Protein AF-A0A916I7I6-F1 (afdb_monomer)

Mean predicted aligned error: 16.16 Å

Radius of gyration: 22.95 Å; Cα contacts (8 Å, |Δi|>4): 125; chains: 1; bounding box: 64×77×39 Å

Solvent-accessible surface area (backbone atoms only — not comparable to full-atom values): 11201 Å² total; per-residue (Å²): 140,83,83,80,80,80,89,82,74,85,76,80,91,71,87,73,92,86,74,74,82,77,63,60,61,56,57,56,51,53,53,53,50,50,60,52,50,71,63,54,76,67,66,78,66,64,83,70,60,70,77,78,63,85,82,62,88,73,73,80,76,74,74,50,67,67,49,50,48,46,38,66,75,73,41,92,43,68,72,49,47,52,54,52,51,58,32,62,78,40,42,90,51,70,42,37,34,63,59,47,6,66,75,69,74,45,59,45,71,60,29,38,57,44,50,51,56,36,35,74,76,25,47,28,38,79,55,78,89,76,22,31,26,39,43,47,78,44,73,67,58,44,52,51,53,49,54,39,53,54,49,43,72,76,37,51,64,61,53,49,50,50,43,53,51,46,50,48,60,53,53,50,58,55,55,54,63,64,60,73,70,76,86,121

Secondary structure (DSSP, 8-state):
-------------PPPTT--TTSHHHHHHHHHHHHHHHHHSSSSSHHHHTTTTTTS--------HHHHHHHHHH---HHHHHHHHHHHTSTT--EEHHHHHHHHT--HHHHHHHHHHHHHTTSEEE-SSSEEEE--SSHHHHHHHHHHHHHHHH-HHHHHHHHHHHHHHHHHHHHHHHHTTS--

Nearest PDB structures (foldseek):
  4aih-assembly1_B  TM=5.679E-01  e=3.289E-03  Yersinia pseudotuberculosis YPIII
  3eco-assembly1_B  TM=5.896E-01  e=5.858E-03  Staphylococcus aureus subsp. aureus Mu50
  2fxa-assembly3_A  TM=4.695E-01  e=6.574E-03  Bacillus subtilis
  5yhx-assembly1_B  TM=4.400E-01  e=8.774E-03  Lactococcus lactis subsp. lactis Il1403
  7wup-assembly1_B  TM=3.662E-01  e=3.484E-03  Apiospora montagnei NRRL 25634

Sequence (184 aa):
MNLHKCKYLPGSLRRSAGQPVREFEHAVIVCAKHALACRRQNLRKVQFAKIAAVLEPQEDAVIPEDVRRFIFTAVPSMPYLEAMLLFFRAPDVQRSAVEVARSLYLPERRAMELIEQLHEVGIVAREGDARFRYAPRDPSLASAVERLAEVYADDIIGVTHLVHDAMGKSAQRFADAFKLRKDH

pLDDT: mean 71.48, std 24.9, range [30.95, 98.19]

Foldseek 3Di:
DDDDDPPDDDDDPDDDPDDDPPPVVVVVVVVVVVVVVVVPPPPVPPPPPVVPPPPDDPPPPPQDPLLLVCLLPPPQDDLLLVLLVVQLVPQVDKDALVRSCVVSVHDSVVSLVSVVSCVVQQQWDDDPPRIIHGGRPDVVVNVSSVSNNVCCVVCVPVSNVSSVVSNVVVVVVVVVVVVVPPPD

Structure (mmCIF, N/CA/C/O backbone):
data_AF-A0A916I7I6-F1
#
_entry.id   AF-A0A916I7I6-F1
#
loop_
_atom_site.group_PDB
_atom_site.id
_atom_site.type_symbol
_atom_site.label_atom_id
_atom_site.label_alt_id
_atom_site.label_comp_id
_atom_site.label_asym_id
_atom_site.label_entity_id
_atom_site.label_seq_id
_atom_site.pdbx_PDB_ins_code
_atom_site.Cartn_x
_atom_site.Cartn_y
_atom_site.Cartn_z
_atom_site.occupancy
_atom_site.B_iso_or_equiv
_atom_site.auth_seq_id
_atom_site.auth_comp_id
_atom_site.auth_asym_id
_atom_site.auth_atom_id
_atom_site.pdbx_PDB_model_num
ATOM 1 N N . MET A 1 1 ? -5.198 -40.900 -8.993 1.00 32.34 1 MET A N 1
ATOM 2 C CA . MET A 1 1 ? -4.286 -40.678 -7.846 1.00 32.34 1 MET A CA 1
ATOM 3 C C . MET A 1 1 ? -4.732 -39.406 -7.130 1.00 32.34 1 MET A C 1
ATOM 5 O O . MET A 1 1 ? -4.497 -38.321 -7.623 1.00 32.34 1 MET A O 1
ATOM 9 N N . ASN A 1 2 ? -5.731 -39.539 -6.258 1.00 30.95 2 ASN A N 1
ATOM 10 C CA . ASN A 1 2 ? -5.640 -39.518 -4.784 1.00 30.95 2 ASN A CA 1
ATOM 11 C C . ASN A 1 2 ? -5.680 -38.107 -4.170 1.00 30.95 2 ASN A C 1
ATOM 13 O O . ASN A 1 2 ? -4.726 -37.622 -3.574 1.00 30.95 2 ASN A O 1
ATOM 17 N N . LEU A 1 3 ? -6.868 -37.504 -4.273 1.00 35.41 3 LEU A N 1
ATOM 18 C CA . LEU A 1 3 ? -7.354 -36.459 -3.378 1.00 35.41 3 LEU A CA 1
ATOM 19 C C . LEU A 1 3 ? -7.683 -37.100 -2.022 1.00 35.41 3 LEU A C 1
ATOM 21 O O . LEU A 1 3 ? -8.661 -37.841 -1.888 1.00 35.41 3 LEU A O 1
ATOM 25 N N . HIS A 1 4 ? -6.856 -36.836 -1.014 1.00 38.59 4 HIS A N 1
ATOM 26 C CA . HIS A 1 4 ? -7.175 -37.194 0.362 1.00 38.59 4 HIS A CA 1
ATOM 27 C C . HIS A 1 4 ? -8.353 -36.347 0.868 1.00 38.59 4 HIS A C 1
ATOM 29 O O . HIS A 1 4 ? -8.327 -35.120 0.875 1.00 38.59 4 HIS A O 1
ATOM 35 N N . LYS A 1 5 ? -9.392 -37.070 1.290 1.00 38.91 5 LYS A N 1
ATOM 36 C CA . LYS A 1 5 ? -10.637 -36.632 1.930 1.00 38.91 5 LYS A CA 1
ATOM 37 C C . LYS A 1 5 ? -10.418 -35.540 2.990 1.00 38.91 5 LYS A C 1
ATOM 39 O O . LYS A 1 5 ? -9.835 -35.809 4.040 1.00 38.91 5 LYS A O 1
ATOM 44 N N . CYS A 1 6 ? -11.002 -34.361 2.778 1.00 32.31 6 CYS A N 1
ATOM 45 C CA . CYS A 1 6 ? -11.273 -33.407 3.852 1.00 32.31 6 CYS A CA 1
ATOM 46 C C . CYS A 1 6 ? -12.531 -33.879 4.608 1.00 32.31 6 CYS A C 1
ATOM 48 O O . CYS A 1 6 ? -13.621 -33.930 4.045 1.00 32.31 6 CYS A O 1
ATOM 50 N N . LYS A 1 7 ? -12.368 -34.315 5.862 1.00 43.31 7 LYS A N 1
ATOM 51 C CA . LYS A 1 7 ? -13.388 -35.017 6.670 1.00 43.31 7 LYS A CA 1
ATOM 52 C C . LYS A 1 7 ? -14.388 -34.108 7.416 1.00 43.31 7 LYS A C 1
ATOM 54 O O . LYS A 1 7 ? -15.117 -34.616 8.258 1.00 43.31 7 LYS A O 1
ATOM 59 N N . TYR A 1 8 ? -14.455 -32.805 7.140 1.00 39.09 8 TYR A N 1
ATOM 60 C CA . TYR A 1 8 ? -15.314 -31.875 7.891 1.00 39.09 8 TYR A CA 1
ATOM 61 C C . TYR A 1 8 ? -16.200 -31.020 6.981 1.00 39.09 8 TYR A C 1
ATOM 63 O O . TYR A 1 8 ? -16.003 -29.822 6.820 1.00 39.09 8 TYR A O 1
ATOM 71 N N . LEU A 1 9 ? -17.220 -31.655 6.414 1.00 43.84 9 LEU A N 1
ATOM 72 C CA . LEU A 1 9 ? -18.438 -30.983 5.974 1.00 43.84 9 LEU A CA 1
ATOM 73 C C . LEU A 1 9 ? -19.614 -31.790 6.533 1.00 43.84 9 LEU A C 1
ATOM 75 O O . LEU A 1 9 ? -19.929 -32.838 5.968 1.00 43.84 9 LEU A O 1
ATOM 79 N N . PRO A 1 10 ? -20.268 -31.380 7.633 1.00 40.25 10 PRO A N 1
ATOM 80 C CA . PRO A 1 10 ? -21.616 -31.848 7.874 1.00 40.25 10 PRO A CA 1
ATOM 81 C C . PRO A 1 10 ? -22.556 -31.108 6.919 1.00 40.25 10 PRO A C 1
ATOM 83 O O . PRO A 1 10 ? -22.504 -29.887 6.765 1.00 40.25 10 PRO A O 1
ATOM 86 N N . GLY A 1 11 ? -23.367 -31.899 6.224 1.00 42.38 11 GLY A N 1
ATOM 87 C CA . GLY A 1 11 ? -24.307 -31.442 5.219 1.00 42.38 11 GLY A CA 1
ATOM 88 C C . GLY A 1 11 ? -25.402 -30.526 5.765 1.00 42.38 11 GLY A C 1
ATOM 89 O O . GLY A 1 11 ? -25.779 -30.583 6.931 1.00 42.38 11 GLY A O 1
ATOM 90 N N . SER A 1 12 ? -25.910 -29.702 4.847 1.00 44.97 12 SER A N 1
ATOM 91 C CA . SER A 1 12 ? -27.246 -29.094 4.828 1.00 44.97 12 SER A CA 1
ATOM 92 C C . SER A 1 12 ? -27.850 -28.707 6.185 1.00 44.97 12 SER A C 1
ATOM 94 O O . SER A 1 12 ? -28.653 -29.445 6.757 1.00 44.97 12 SER A O 1
ATOM 96 N N . LEU A 1 13 ? -27.586 -27.479 6.633 1.00 42.62 13 LEU A N 1
ATOM 97 C CA . LEU A 1 13 ? -28.415 -26.813 7.639 1.00 42.62 13 LEU A CA 1
ATOM 98 C C . LEU A 1 13 ? -29.766 -26.417 7.011 1.00 42.62 13 LEU A C 1
ATOM 100 O O . LEU A 1 13 ? -29.955 -25.288 6.562 1.00 42.62 13 LEU A O 1
ATOM 104 N N . ARG A 1 14 ? -30.724 -27.353 6.966 1.00 42.53 14 ARG A N 1
ATOM 105 C CA . ARG A 1 14 ? -32.151 -27.000 6.878 1.00 42.53 14 ARG A CA 1
ATOM 106 C C . ARG A 1 14 ? -32.595 -26.519 8.262 1.00 42.53 14 ARG A C 1
ATOM 108 O O . ARG A 1 14 ? -32.426 -27.237 9.241 1.00 42.53 14 ARG A O 1
ATOM 115 N N . ARG A 1 15 ? -33.172 -25.315 8.340 1.00 38.31 15 ARG A N 1
ATOM 116 C CA . ARG A 1 15 ? -33.840 -24.798 9.548 1.00 38.31 15 ARG A CA 1
ATOM 117 C C . ARG A 1 15 ? -34.999 -25.727 9.927 1.00 38.31 15 ARG A C 1
ATOM 119 O O . ARG A 1 15 ? -35.967 -25.807 9.176 1.00 38.31 15 ARG A O 1
ATOM 126 N N . SER A 1 16 ? -34.941 -26.364 11.093 1.00 37.94 16 SER A N 1
ATOM 127 C CA . SER A 1 16 ? -36.145 -26.797 11.803 1.00 37.94 16 SER A CA 1
ATOM 128 C C . SER A 1 16 ? -36.630 -25.642 12.685 1.00 37.94 16 SER A C 1
ATOM 130 O O . SER A 1 16 ? -35.849 -24.967 13.358 1.00 37.94 16 SER A O 1
ATOM 132 N N . ALA A 1 17 ? -37.927 -25.352 12.624 1.00 40.28 17 ALA A N 1
ATOM 133 C CA . ALA A 1 17 ? -38.559 -24.348 13.465 1.00 40.28 17 ALA A CA 1
ATOM 134 C C . ALA A 1 17 ? -38.572 -24.832 14.926 1.00 40.28 17 ALA A C 1
ATOM 136 O O . ALA A 1 17 ? -39.097 -25.908 15.199 1.00 40.28 17 ALA A O 1
ATOM 137 N N . GLY A 1 18 ? -38.007 -24.042 15.848 1.00 49.22 18 GLY A N 1
ATOM 138 C CA . GLY A 1 18 ? -38.218 -24.234 17.290 1.00 49.22 18 GLY A CA 1
ATOM 139 C C . GLY A 1 18 ? -36.999 -24.257 18.222 1.00 49.22 18 GLY A C 1
ATOM 140 O O . GLY A 1 18 ? -37.189 -24.594 19.384 1.00 49.22 18 GLY A O 1
ATOM 141 N N . GLN A 1 19 ? -35.778 -23.904 17.797 1.00 44.53 19 GLN A N 1
ATOM 142 C CA . GLN A 1 19 ? -34.620 -23.847 18.715 1.00 44.53 19 GLN A CA 1
ATOM 143 C C . GLN A 1 19 ? -34.206 -22.412 19.110 1.00 44.53 19 GLN A C 1
ATOM 145 O O . GLN A 1 19 ? -34.331 -21.492 18.296 1.00 44.53 19 GLN A O 1
ATOM 150 N N . PRO A 1 20 ? -33.720 -22.196 20.353 1.00 39.62 20 PRO A N 1
ATOM 151 C CA . PRO A 1 20 ? -33.383 -20.871 20.870 1.00 39.62 20 PRO A CA 1
ATOM 152 C C . PRO A 1 20 ? -32.140 -20.267 20.191 1.00 39.62 20 PRO A C 1
ATOM 154 O O . PRO A 1 20 ? -31.122 -20.920 19.985 1.00 39.62 20 PRO A O 1
ATOM 157 N N . VAL A 1 21 ? -32.216 -18.965 19.903 1.00 47.00 21 VAL A N 1
ATOM 158 C CA . VAL A 1 21 ? -31.268 -18.142 19.116 1.00 47.00 21 VAL A CA 1
ATOM 159 C C . VAL A 1 21 ? -29.795 -18.130 19.568 1.00 47.00 21 VAL A C 1
ATOM 161 O O . VAL A 1 21 ? -28.955 -17.628 18.830 1.00 47.00 21 VAL A O 1
ATOM 164 N N . ARG A 1 22 ? -29.433 -18.701 20.725 1.00 45.62 22 ARG A N 1
ATOM 165 C CA . ARG A 1 22 ? -28.059 -18.625 21.272 1.00 45.62 22 ARG A CA 1
ATOM 166 C C . ARG A 1 22 ? -27.099 -19.708 20.764 1.00 45.62 22 ARG A C 1
ATOM 168 O O . ARG A 1 22 ? -25.900 -19.619 21.008 1.00 45.62 22 ARG A O 1
ATOM 175 N N . GLU A 1 23 ? -27.594 -20.714 20.047 1.00 41.91 23 GLU A N 1
ATOM 176 C CA . GLU A 1 23 ? -26.776 -21.848 19.579 1.00 41.91 23 GLU A CA 1
ATOM 177 C C . GLU A 1 23 ? -26.227 -21.648 18.149 1.00 41.91 23 GLU A C 1
ATOM 179 O O . GLU A 1 23 ? -25.220 -22.247 17.769 1.00 41.91 23 GLU A O 1
ATOM 184 N N . PHE A 1 24 ? -26.809 -20.721 17.377 1.00 40.25 24 PHE A N 1
ATOM 185 C CA . PHE A 1 24 ? -26.365 -20.394 16.014 1.00 40.25 24 PHE A CA 1
ATOM 186 C C . PHE A 1 24 ? -25.147 -19.455 15.963 1.00 40.25 24 PHE A C 1
ATOM 188 O O . PHE A 1 24 ? -24.350 -19.553 15.028 1.00 40.25 24 PHE A O 1
ATOM 195 N N . GLU A 1 25 ? -24.934 -18.596 16.967 1.00 42.75 25 GLU A N 1
ATOM 196 C CA . GLU A 1 25 ? -23.757 -17.710 17.003 1.00 42.75 25 GLU A CA 1
ATOM 197 C C . GLU A 1 25 ? -22.447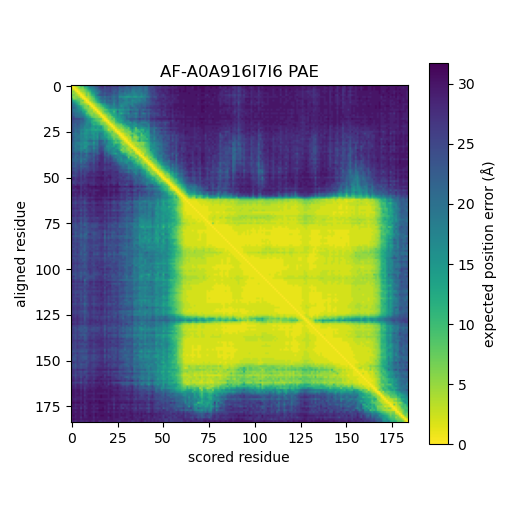 -18.492 17.188 1.00 42.75 25 GLU A C 1
ATOM 199 O O . GLU A 1 25 ? -21.434 -18.166 16.566 1.00 42.75 25 GLU A O 1
ATOM 204 N N . HIS A 1 26 ? -22.459 -19.596 17.944 1.00 37.62 26 HIS A N 1
ATOM 205 C CA . HIS A 1 26 ? -21.264 -20.424 18.125 1.00 37.62 26 HIS A CA 1
ATOM 206 C C . HIS A 1 26 ? -20.831 -21.153 16.842 1.00 37.62 26 HIS A C 1
ATOM 208 O O . HIS A 1 26 ? -19.631 -21.277 16.592 1.00 37.62 26 HIS A O 1
ATOM 214 N N . ALA A 1 27 ? -21.767 -21.579 15.989 1.00 34.56 27 ALA A N 1
ATOM 215 C CA . ALA A 1 27 ? -21.445 -22.296 14.753 1.00 34.56 27 ALA A CA 1
ATOM 216 C C . ALA A 1 27 ? -20.787 -21.390 13.690 1.00 34.56 27 ALA A C 1
ATOM 218 O O . ALA A 1 27 ? -19.827 -21.798 13.031 1.00 34.56 27 ALA A O 1
ATOM 219 N N . VAL A 1 28 ? -21.228 -20.132 13.572 1.00 44.16 28 VAL A N 1
ATOM 220 C CA . VAL A 1 28 ? -20.628 -19.148 12.649 1.00 44.16 28 VAL A CA 1
ATOM 221 C C . VAL A 1 28 ? -19.230 -18.724 13.129 1.00 44.16 28 VAL A C 1
ATOM 223 O O . VAL A 1 28 ? -18.297 -18.617 12.329 1.00 44.16 28 VAL A O 1
ATOM 226 N N . ILE A 1 29 ? -19.037 -18.593 14.447 1.00 43.53 29 ILE A N 1
ATOM 227 C CA . ILE A 1 29 ? -17.737 -18.265 15.055 1.00 43.53 29 ILE A CA 1
ATOM 228 C C . ILE A 1 29 ? -16.718 -19.405 14.877 1.00 43.53 29 ILE A C 1
ATOM 230 O O . ILE A 1 29 ? -15.535 -19.139 14.653 1.00 43.53 29 ILE A O 1
ATOM 234 N N . VAL A 1 30 ? -17.137 -20.673 14.930 1.00 41.97 30 VAL A N 1
ATOM 235 C CA . VAL A 1 30 ? -16.234 -21.826 14.739 1.00 41.97 30 VAL A CA 1
ATOM 236 C C . VAL A 1 30 ? -15.801 -21.978 13.274 1.00 41.97 30 VAL A C 1
ATOM 238 O O . VAL A 1 30 ? -14.643 -22.323 13.020 1.00 41.97 30 VAL A O 1
ATOM 241 N N . CYS A 1 31 ? -16.663 -21.636 12.310 1.00 32.47 31 CYS A N 1
ATOM 242 C CA . CYS A 1 31 ? -16.319 -21.673 10.884 1.00 32.47 31 CYS A CA 1
ATOM 243 C C . CYS A 1 31 ? -15.345 -20.541 10.493 1.00 32.47 31 CYS A C 1
ATOM 245 O O . CYS A 1 31 ? -14.351 -20.784 9.805 1.00 32.47 31 CYS A O 1
ATOM 247 N N . ALA A 1 32 ? -15.550 -19.326 11.020 1.00 39.56 32 ALA A N 1
ATOM 248 C CA . ALA A 1 32 ? -14.632 -18.198 10.826 1.00 39.56 32 ALA A CA 1
ATOM 249 C C . ALA A 1 32 ? -13.269 -18.430 11.506 1.00 39.56 32 ALA A C 1
ATOM 251 O O . ALA A 1 32 ? -12.221 -18.124 10.934 1.00 39.56 32 ALA A O 1
ATOM 252 N N . LYS A 1 33 ? -13.253 -19.049 12.697 1.00 38.94 33 LYS A N 1
ATOM 253 C CA . LYS A 1 33 ? -12.008 -19.431 13.382 1.00 38.94 33 LYS A CA 1
ATOM 254 C C . LYS A 1 33 ? -11.222 -20.506 12.622 1.00 38.94 33 LYS A C 1
ATOM 256 O O . LYS A 1 33 ? -9.998 -20.408 12.589 1.00 38.94 33 LYS A O 1
ATOM 261 N N . HIS A 1 34 ? -11.875 -21.470 11.965 1.00 34.03 34 HIS A N 1
ATOM 262 C CA . HIS A 1 34 ? -11.184 -22.473 11.136 1.00 34.03 34 HIS A CA 1
ATOM 263 C C . HIS A 1 34 ? -10.621 -21.896 9.825 1.00 34.03 34 HIS A C 1
ATOM 265 O O . HIS A 1 34 ? -9.488 -22.220 9.463 1.00 34.03 34 HIS A O 1
ATOM 271 N N . ALA A 1 35 ? -11.337 -20.983 9.157 1.00 38.97 35 ALA A N 1
ATOM 272 C CA . ALA A 1 35 ? -10.824 -20.276 7.976 1.00 38.97 35 ALA A CA 1
ATOM 273 C C . ALA A 1 35 ? -9.615 -19.378 8.316 1.00 38.97 35 ALA A C 1
ATOM 275 O O . ALA A 1 35 ? -8.623 -19.340 7.583 1.00 38.97 35 ALA A O 1
ATOM 276 N N . LEU A 1 36 ? -9.649 -18.723 9.483 1.00 44.19 36 LEU A N 1
ATOM 277 C CA . LEU A 1 36 ? -8.527 -17.942 10.009 1.00 44.19 36 LEU A CA 1
ATOM 278 C C . LEU A 1 36 ? -7.363 -18.828 10.484 1.00 44.19 36 LEU A C 1
ATOM 280 O O . LEU A 1 36 ? -6.210 -18.427 10.343 1.00 44.19 36 LEU A O 1
ATOM 284 N N . ALA A 1 37 ? -7.626 -20.032 11.003 1.00 37.88 37 ALA A N 1
ATOM 285 C CA . ALA A 1 37 ? -6.596 -20.975 11.446 1.00 37.88 37 ALA A CA 1
ATOM 286 C C . ALA A 1 37 ? -5.846 -21.637 10.277 1.00 37.88 37 ALA A C 1
ATOM 288 O O . ALA A 1 37 ? -4.631 -21.814 10.369 1.00 37.88 37 ALA A O 1
ATOM 289 N N . CYS A 1 38 ? -6.522 -21.920 9.158 1.00 34.00 38 CYS A N 1
ATOM 290 C CA . CYS A 1 38 ? -5.876 -22.458 7.956 1.00 34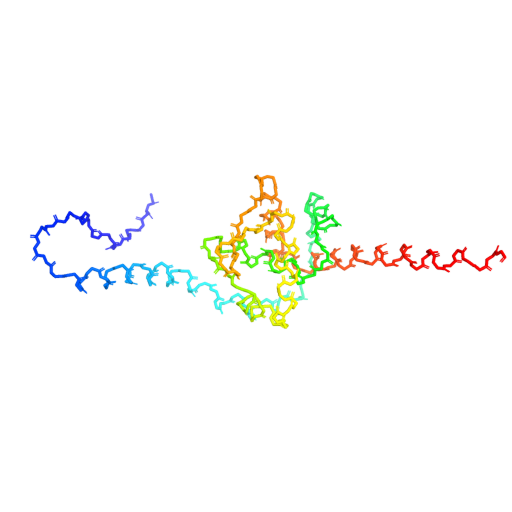.00 38 CYS A CA 1
ATOM 291 C C . CYS A 1 38 ? -4.958 -21.414 7.278 1.00 34.00 38 CYS A C 1
ATOM 293 O O . CYS A 1 38 ? -3.895 -21.763 6.773 1.00 34.00 38 CYS A O 1
ATOM 295 N N . ARG A 1 39 ? -5.282 -20.112 7.379 1.00 42.91 39 ARG A N 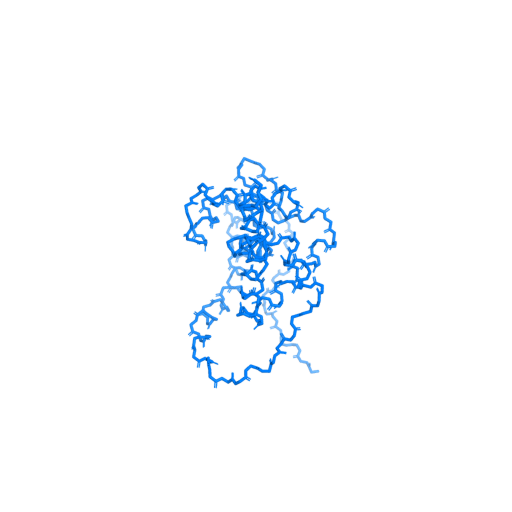1
ATOM 296 C CA . ARG A 1 39 ? -4.429 -19.007 6.889 1.00 42.91 39 ARG A CA 1
ATOM 297 C C . ARG A 1 39 ? -3.332 -18.570 7.885 1.00 42.91 39 ARG A C 1
ATOM 299 O O . ARG A 1 39 ? -2.366 -17.925 7.487 1.00 42.91 39 ARG A O 1
ATOM 306 N N . ARG A 1 40 ? -3.430 -18.929 9.176 1.00 42.94 40 ARG A N 1
ATOM 307 C CA . ARG A 1 40 ? -2.467 -18.532 10.234 1.00 42.94 40 ARG A CA 1
ATOM 308 C C . ARG A 1 40 ? -1.232 -19.423 10.370 1.00 42.94 40 ARG A C 1
ATOM 310 O O . ARG A 1 40 ? -0.252 -18.970 10.958 1.00 42.94 40 ARG A O 1
ATOM 317 N N . GLN A 1 41 ? -1.246 -20.658 9.867 1.00 45.75 41 GLN A N 1
ATOM 318 C CA . GLN A 1 41 ? -0.118 -21.581 10.072 1.00 45.75 41 GLN A CA 1
ATOM 319 C C . GLN A 1 41 ? 1.063 -21.369 9.109 1.00 45.75 41 GLN A C 1
ATOM 321 O O . GLN A 1 41 ? 2.135 -21.908 9.369 1.00 45.75 41 GLN A O 1
ATOM 326 N N . ASN A 1 42 ? 0.929 -20.525 8.075 1.00 37.69 42 ASN A N 1
ATOM 327 C CA . ASN A 1 42 ? 2.005 -20.285 7.100 1.00 37.69 42 ASN A CA 1
ATOM 328 C C . ASN A 1 42 ? 2.705 -18.914 7.215 1.00 37.69 42 ASN A C 1
ATOM 330 O O . ASN A 1 42 ? 3.686 -18.670 6.528 1.00 37.69 42 ASN A O 1
ATOM 334 N N . LEU A 1 43 ? 2.264 -18.023 8.115 1.00 45.09 43 LEU A N 1
ATOM 335 C CA . LEU A 1 43 ? 2.822 -16.662 8.235 1.00 45.09 43 LEU A CA 1
ATOM 336 C C . LEU A 1 43 ? 3.959 -16.521 9.263 1.00 45.09 43 LEU A C 1
ATOM 338 O O . LEU A 1 43 ? 4.622 -15.492 9.301 1.00 45.09 43 LEU A O 1
ATOM 342 N N . ARG A 1 44 ? 4.225 -17.534 10.100 1.00 41.56 44 ARG A N 1
ATOM 343 C CA . ARG A 1 44 ? 5.262 -17.450 11.153 1.00 41.56 44 ARG A CA 1
ATOM 344 C C . ARG A 1 44 ? 6.639 -17.999 10.765 1.00 41.56 44 ARG A C 1
ATOM 346 O O . ARG A 1 44 ? 7.580 -17.794 11.521 1.00 41.56 44 ARG A O 1
ATOM 353 N N . LYS A 1 45 ? 6.786 -18.661 9.611 1.00 35.62 45 LYS A N 1
ATOM 354 C CA . LYS A 1 45 ? 8.091 -19.176 9.140 1.00 35.62 45 LYS A CA 1
ATOM 355 C C . LYS A 1 45 ? 8.790 -18.278 8.118 1.00 35.62 45 LYS A C 1
ATOM 357 O O . LYS A 1 45 ? 9.994 -18.405 7.936 1.00 35.62 45 LYS A O 1
ATOM 362 N N . VAL A 1 46 ? 8.072 -17.347 7.493 1.00 40.78 46 VAL A N 1
ATOM 363 C CA . VAL A 1 46 ? 8.628 -16.532 6.399 1.00 40.78 46 VAL A CA 1
ATOM 364 C C . VAL A 1 46 ? 9.460 -15.350 6.918 1.00 40.78 46 VAL A C 1
ATOM 366 O O . VAL A 1 46 ? 10.355 -14.877 6.229 1.00 40.78 46 VAL A O 1
ATOM 369 N N . GLN A 1 47 ? 9.226 -14.900 8.156 1.00 46.09 47 GLN A N 1
ATOM 370 C CA . GLN A 1 47 ? 9.761 -13.620 8.635 1.00 46.09 47 GLN A CA 1
ATOM 371 C C . GLN A 1 47 ? 11.187 -13.669 9.219 1.00 46.09 47 GLN A C 1
ATOM 373 O O . GLN A 1 47 ?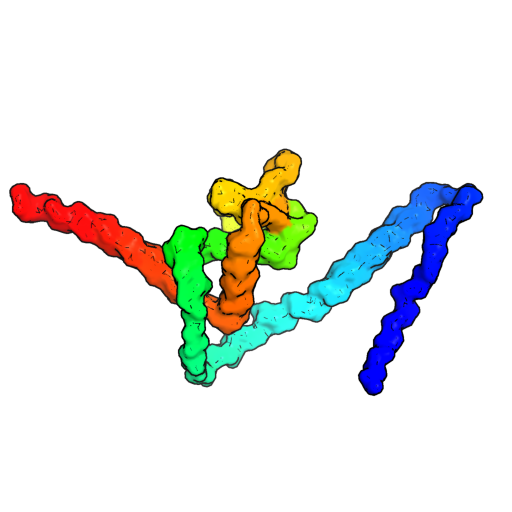 11.763 -12.617 9.459 1.00 46.09 47 GLN A O 1
ATOM 378 N N . PHE A 1 48 ? 11.784 -14.851 9.418 1.00 36.59 48 PHE A N 1
ATOM 379 C CA . PHE A 1 48 ? 13.142 -14.963 9.988 1.00 36.59 48 PHE A CA 1
ATOM 380 C C . PHE A 1 48 ? 14.124 -15.829 9.184 1.00 36.59 48 PHE A C 1
ATOM 382 O O . PHE A 1 48 ? 15.321 -15.758 9.438 1.00 36.59 48 PHE A O 1
ATOM 389 N N . ALA A 1 49 ? 13.676 -16.597 8.184 1.00 32.97 49 ALA A N 1
ATOM 390 C CA . ALA A 1 49 ? 14.585 -17.410 7.365 1.00 32.97 49 ALA A CA 1
ATOM 391 C C . ALA A 1 49 ? 15.274 -16.620 6.229 1.00 32.97 49 ALA A C 1
ATOM 393 O O . ALA A 1 49 ? 16.339 -17.022 5.772 1.00 32.97 49 ALA A O 1
ATOM 394 N N . LYS A 1 50 ? 14.719 -15.479 5.787 1.00 38.59 50 LYS A N 1
ATOM 395 C CA . LYS A 1 50 ? 15.219 -14.748 4.601 1.00 38.59 50 LYS A CA 1
ATOM 396 C C . LYS A 1 50 ? 16.488 -13.907 4.848 1.00 38.59 50 LYS A C 1
ATOM 398 O O . LYS A 1 50 ? 17.113 -13.486 3.887 1.00 38.59 50 LYS A O 1
ATOM 403 N N . ILE A 1 51 ? 16.914 -13.709 6.104 1.00 38.88 51 ILE A N 1
ATOM 404 C CA . ILE A 1 51 ? 18.189 -13.022 6.417 1.00 38.88 51 ILE A CA 1
ATOM 405 C C . ILE A 1 51 ? 19.400 -13.953 6.189 1.00 38.88 51 ILE A C 1
ATOM 407 O O . ILE A 1 51 ? 20.503 -13.477 5.944 1.00 38.88 51 ILE A O 1
ATOM 411 N N . ALA A 1 52 ? 19.211 -15.278 6.194 1.00 35.22 52 ALA A N 1
ATOM 412 C CA . ALA A 1 52 ? 20.314 -16.237 6.075 1.00 35.22 52 ALA A CA 1
ATOM 413 C C . ALA A 1 52 ? 20.760 -16.543 4.627 1.00 35.22 52 ALA A C 1
ATOM 415 O O . ALA A 1 52 ? 21.779 -17.200 4.451 1.00 35.22 52 ALA A O 1
ATOM 416 N N . ALA A 1 53 ? 20.043 -16.077 3.598 1.00 37.59 53 ALA A N 1
ATOM 417 C CA . ALA A 1 53 ? 20.317 -16.427 2.195 1.00 37.59 53 ALA A CA 1
ATOM 418 C C . ALA A 1 53 ? 21.096 -15.352 1.401 1.00 37.59 53 ALA A C 1
ATOM 420 O O . ALA A 1 53 ? 21.209 -15.445 0.185 1.00 37.59 53 ALA A O 1
ATOM 421 N N . VAL A 1 54 ? 21.645 -14.327 2.062 1.00 46.88 54 VAL A N 1
ATOM 422 C CA . VAL A 1 54 ? 22.243 -13.125 1.427 1.00 46.88 54 VAL A CA 1
ATOM 423 C C . VAL A 1 54 ? 23.613 -13.377 0.748 1.00 46.88 54 VAL A C 1
ATOM 425 O O . VAL A 1 54 ? 24.344 -12.438 0.464 1.00 46.88 54 VAL A O 1
ATOM 428 N N . LEU A 1 55 ? 24.004 -14.621 0.447 1.00 50.66 55 LEU A N 1
ATOM 429 C CA . LEU A 1 55 ? 25.319 -14.929 -0.148 1.00 50.66 55 LEU A CA 1
ATOM 430 C C . LEU A 1 55 ? 25.264 -15.900 -1.335 1.00 50.66 55 LEU A C 1
ATOM 432 O O . LEU A 1 55 ? 26.192 -16.680 -1.531 1.00 50.66 55 LEU A O 1
ATOM 436 N N . GLU A 1 56 ? 24.220 -15.830 -2.157 1.00 43.75 56 GLU A N 1
ATOM 437 C CA . GLU A 1 56 ? 24.275 -16.403 -3.507 1.00 43.75 56 GLU A CA 1
ATOM 438 C C . GLU A 1 56 ? 24.214 -15.282 -4.554 1.00 43.75 56 GLU A C 1
ATOM 440 O O . GLU A 1 56 ? 23.445 -14.328 -4.368 1.00 43.75 56 GLU A O 1
ATOM 445 N N . PRO A 1 57 ? 25.044 -15.343 -5.618 1.00 42.16 57 PRO A N 1
ATOM 446 C CA . PRO A 1 57 ? 25.023 -14.360 -6.692 1.00 42.16 57 PRO A CA 1
ATOM 447 C C . PRO A 1 57 ? 23.621 -14.365 -7.293 1.00 42.16 57 PRO A C 1
ATOM 449 O O . PRO A 1 57 ? 23.184 -15.363 -7.858 1.00 42.16 57 PRO A O 1
ATOM 452 N N . GLN A 1 58 ? 22.895 -13.269 -7.084 1.00 44.09 58 GLN A N 1
ATOM 453 C CA . GLN A 1 58 ? 21.554 -13.102 -7.617 1.00 44.09 58 GLN A CA 1
ATOM 454 C C . GLN A 1 58 ? 21.694 -13.108 -9.142 1.00 44.09 58 GLN A C 1
ATOM 456 O O . GLN A 1 58 ? 22.280 -12.182 -9.699 1.00 44.09 58 GLN A O 1
ATOM 461 N N . GLU A 1 59 ? 21.227 -14.163 -9.816 1.00 45.16 59 GLU A N 1
ATOM 462 C CA . GLU A 1 59 ? 20.912 -14.052 -11.239 1.00 45.16 59 GLU A CA 1
ATOM 463 C C . GLU A 1 59 ? 19.962 -12.864 -11.352 1.00 45.16 59 GLU A C 1
ATOM 465 O O . GLU A 1 59 ? 18.932 -12.856 -10.679 1.00 45.16 59 GLU A O 1
ATOM 470 N N . ASP A 1 60 ? 20.365 -11.833 -12.099 1.00 48.81 60 ASP A N 1
ATOM 471 C CA . ASP A 1 60 ? 19.641 -10.573 -12.224 1.00 48.81 60 ASP A CA 1
ATOM 472 C C . ASP A 1 60 ? 18.189 -10.860 -12.625 1.00 48.81 60 ASP A C 1
ATOM 474 O O . ASP A 1 60 ? 17.873 -11.027 -13.806 1.00 48.81 60 ASP A O 1
ATOM 478 N N . ALA A 1 61 ? 17.293 -10.951 -11.640 1.00 57.75 61 ALA A N 1
ATOM 479 C CA . ALA A 1 61 ? 15.873 -11.094 -11.873 1.00 57.75 61 ALA A CA 1
ATOM 480 C C . ALA A 1 61 ? 15.429 -9.791 -12.531 1.00 57.75 61 ALA A C 1
ATOM 482 O O . ALA A 1 61 ? 15.236 -8.760 -11.886 1.00 57.75 61 ALA A O 1
ATOM 483 N N . VAL A 1 62 ? 15.369 -9.801 -13.862 1.00 79.38 62 VAL A N 1
ATOM 484 C CA . VAL A 1 62 ? 15.047 -8.607 -14.631 1.0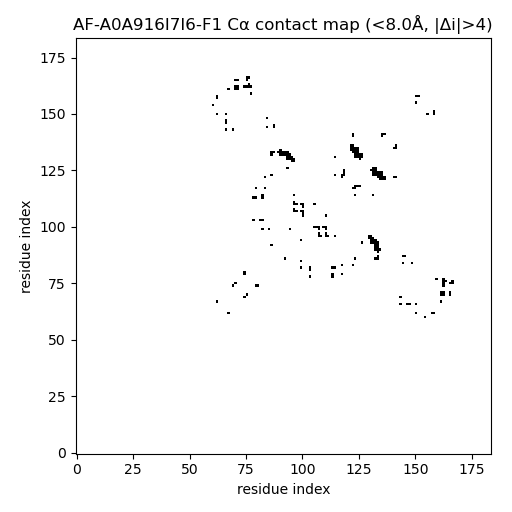0 79.38 62 VAL A CA 1
ATOM 485 C C . VAL A 1 62 ? 13.601 -8.249 -14.325 1.00 79.38 62 VAL A C 1
ATOM 487 O O . VAL A 1 62 ? 12.676 -8.866 -14.850 1.00 79.38 62 VAL A O 1
ATOM 490 N N . ILE A 1 63 ? 13.414 -7.235 -13.477 1.00 82.62 63 ILE A N 1
ATOM 491 C CA . ILE A 1 63 ? 12.090 -6.700 -13.162 1.00 82.62 63 ILE A CA 1
ATOM 492 C C . ILE A 1 63 ? 11.387 -6.348 -14.482 1.00 82.62 63 ILE A C 1
ATOM 494 O O . ILE A 1 63 ? 11.926 -5.508 -15.227 1.00 82.62 63 ILE A O 1
ATOM 498 N N . PRO A 1 64 ? 10.213 -6.954 -14.764 1.00 89.00 64 PRO A N 1
ATOM 499 C CA . PRO A 1 64 ? 9.459 -6.727 -15.990 1.00 89.00 64 PRO A CA 1
ATOM 500 C C . PRO A 1 64 ? 9.243 -5.239 -16.278 1.00 89.00 64 PRO A C 1
ATOM 502 O O . PRO A 1 64 ? 9.052 -4.429 -15.364 1.00 89.00 64 PRO A O 1
ATOM 505 N N . GLU A 1 65 ? 9.291 -4.852 -17.556 1.00 87.44 65 GLU A N 1
ATOM 506 C CA . GLU A 1 65 ? 9.231 -3.438 -17.948 1.00 87.44 65 GLU A CA 1
ATOM 507 C C . GLU A 1 65 ? 7.917 -2.768 -17.522 1.00 87.44 65 GLU A C 1
ATOM 509 O O . GLU A 1 65 ? 7.917 -1.607 -17.112 1.00 87.44 65 GLU A O 1
ATOM 514 N N . ASP A 1 66 ? 6.799 -3.488 -17.580 1.00 87.00 66 ASP A N 1
ATOM 515 C CA . ASP A 1 66 ? 5.491 -2.982 -17.174 1.00 87.00 66 ASP A CA 1
ATOM 516 C C . ASP A 1 66 ? 5.435 -2.693 -15.665 1.00 87.00 66 ASP A C 1
ATOM 518 O O . ASP A 1 66 ? 4.979 -1.618 -15.269 1.00 87.00 66 ASP A O 1
ATOM 522 N N . VAL A 1 67 ? 5.984 -3.585 -14.833 1.00 90.00 67 VAL A N 1
ATOM 523 C CA . VAL A 1 67 ? 6.104 -3.390 -13.377 1.00 90.00 67 VAL A CA 1
ATOM 524 C C . VAL A 1 67 ? 7.047 -2.234 -13.066 1.00 90.00 67 VAL A C 1
ATOM 526 O O . VAL A 1 67 ? 6.714 -1.353 -12.271 1.00 90.00 67 VAL A O 1
ATOM 529 N N . ARG A 1 68 ? 8.196 -2.172 -13.746 1.00 89.25 68 ARG A N 1
ATOM 530 C CA . ARG A 1 68 ? 9.139 -1.055 -13.636 1.00 89.25 68 ARG A CA 1
ATOM 531 C C . ARG A 1 68 ? 8.446 0.269 -13.952 1.00 89.25 68 ARG A C 1
ATOM 533 O O . ARG A 1 68 ? 8.532 1.210 -13.167 1.00 89.25 68 ARG A O 1
ATOM 540 N N . ARG A 1 69 ? 7.739 0.348 -15.082 1.00 89.06 69 ARG A N 1
ATOM 541 C CA . ARG A 1 69 ? 7.006 1.548 -15.506 1.00 89.06 69 ARG A CA 1
ATOM 542 C C . ARG A 1 69 ? 5.962 1.943 -14.470 1.00 89.06 69 ARG A C 1
ATOM 544 O O . ARG A 1 69 ? 5.924 3.110 -14.092 1.00 89.06 69 ARG A O 1
ATOM 551 N N . PHE A 1 70 ? 5.184 0.982 -13.974 1.00 90.19 70 PHE A N 1
ATOM 552 C CA . PHE A 1 70 ? 4.198 1.219 -12.926 1.00 90.19 70 PHE A CA 1
ATOM 553 C C . PHE A 1 70 ? 4.841 1.811 -11.664 1.00 90.19 70 PHE A C 1
ATOM 555 O O . PHE A 1 70 ? 4.375 2.847 -11.191 1.00 90.19 70 PHE A O 1
ATOM 562 N N . ILE A 1 71 ? 5.959 1.242 -11.191 1.00 89.50 71 ILE A N 1
ATOM 563 C CA . ILE A 1 71 ? 6.731 1.769 -10.054 1.00 89.50 71 ILE A CA 1
ATOM 564 C C . ILE A 1 71 ? 7.130 3.231 -10.291 1.00 89.50 71 ILE A C 1
ATOM 566 O O . ILE A 1 71 ? 6.812 4.088 -9.469 1.00 89.50 71 ILE A O 1
ATOM 570 N N . PHE A 1 72 ? 7.754 3.544 -11.432 1.00 87.62 72 PHE A N 1
ATOM 571 C CA . PHE A 1 72 ? 8.197 4.912 -11.739 1.00 87.62 72 PHE A CA 1
ATOM 572 C C . PHE A 1 72 ? 7.045 5.923 -11.821 1.00 87.62 72 PHE A C 1
ATOM 574 O O . PHE A 1 72 ? 7.254 7.099 -11.527 1.00 87.62 72 PHE A O 1
ATOM 581 N N . THR A 1 73 ? 5.853 5.500 -12.250 1.00 88.00 73 THR A N 1
ATOM 582 C CA . THR A 1 73 ? 4.722 6.416 -12.472 1.00 88.00 73 THR A CA 1
ATOM 583 C C . THR A 1 73 ? 3.772 6.548 -11.288 1.00 88.00 73 THR A C 1
ATOM 585 O O . THR A 1 73 ? 3.135 7.588 -11.150 1.00 88.00 73 THR A O 1
ATOM 588 N N . ALA A 1 74 ? 3.635 5.506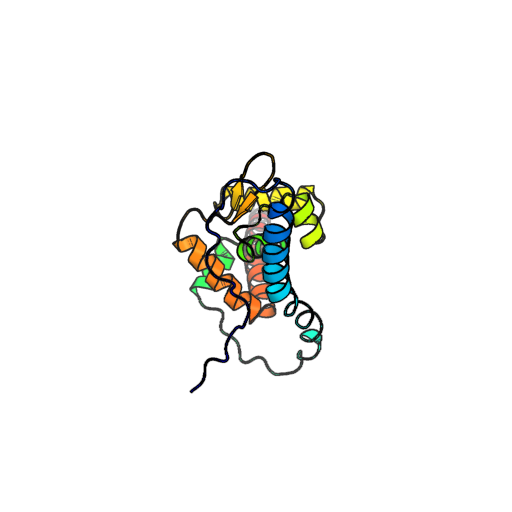 -10.466 1.00 89.38 74 ALA A N 1
ATOM 589 C CA . ALA A 1 74 ? 2.543 5.392 -9.498 1.00 89.38 74 ALA A CA 1
ATOM 590 C C . ALA A 1 74 ? 3.009 5.139 -8.058 1.00 89.38 74 ALA A C 1
ATOM 592 O O . ALA A 1 74 ? 2.198 5.253 -7.144 1.00 89.38 74 ALA A O 1
ATOM 593 N N . VAL A 1 75 ? 4.286 4.810 -7.831 1.00 91.88 75 VAL A N 1
ATOM 594 C CA . VAL A 1 75 ? 4.801 4.462 -6.499 1.00 91.88 75 VAL A CA 1
ATOM 595 C C . VAL A 1 75 ? 5.775 5.541 -6.009 1.00 91.88 75 VAL A C 1
ATOM 597 O O . VAL A 1 75 ? 6.970 5.475 -6.290 1.00 91.88 75 VAL A O 1
ATOM 600 N N . PRO A 1 76 ? 5.301 6.545 -5.246 1.00 90.12 76 PRO A N 1
ATOM 601 C CA . PRO A 1 76 ? 6.126 7.677 -4.823 1.00 90.12 76 PRO A CA 1
ATOM 602 C C . PRO A 1 76 ? 7.077 7.369 -3.657 1.00 90.12 76 PRO A C 1
ATOM 604 O O . PRO A 1 76 ? 7.932 8.194 -3.345 1.00 90.12 76 PRO A O 1
ATOM 607 N N . SER A 1 77 ? 6.900 6.249 -2.944 1.00 90.38 77 SER A N 1
ATOM 608 C CA . SER A 1 77 ? 7.745 5.875 -1.798 1.00 90.38 77 SER A CA 1
ATOM 609 C C . SER A 1 77 ? 7.521 4.427 -1.344 1.00 90.38 77 SER A C 1
ATOM 611 O O . SER A 1 77 ? 6.489 3.830 -1.655 1.00 90.38 77 SER A O 1
ATOM 613 N N . MET A 1 78 ? 8.434 3.890 -0.521 1.00 92.75 78 MET A N 1
ATOM 614 C CA . MET A 1 78 ? 8.252 2.567 0.102 1.00 92.75 78 MET A CA 1
ATOM 615 C C . MET A 1 78 ? 7.025 2.459 1.003 1.00 92.75 78 MET A C 1
ATOM 617 O O . MET A 1 78 ? 6.258 1.517 0.822 1.00 92.75 78 MET A O 1
ATOM 621 N N . PRO A 1 79 ? 6.767 3.399 1.936 1.00 93.50 79 PRO A N 1
ATOM 622 C CA . PRO A 1 79 ? 5.570 3.320 2.767 1.00 93.50 79 PRO A CA 1
ATOM 623 C C . PRO A 1 79 ? 4.270 3.286 1.959 1.00 93.50 79 PRO A C 1
ATOM 625 O O . PRO A 1 79 ? 3.311 2.641 2.370 1.00 93.50 79 PRO A O 1
ATOM 628 N N . TYR A 1 80 ? 4.242 3.957 0.805 1.00 96.31 80 TYR A N 1
ATOM 629 C CA . TYR A 1 80 ? 3.107 3.914 -0.110 1.00 96.31 80 TYR A CA 1
ATOM 630 C C . TYR A 1 80 ? 2.927 2.526 -0.735 1.00 96.31 80 TYR A C 1
ATOM 632 O O . TYR A 1 80 ? 1.818 1.992 -0.712 1.00 96.31 80 TYR A O 1
ATOM 640 N N . LEU A 1 81 ? 4.012 1.926 -1.245 1.00 96.00 81 LEU A N 1
ATOM 641 C CA . LEU A 1 81 ? 3.999 0.561 -1.781 1.00 96.00 81 LEU A CA 1
ATOM 642 C C . LEU A 1 81 ? 3.502 -0.428 -0.725 1.00 96.00 81 LEU A C 1
ATOM 644 O O . LEU A 1 81 ? 2.582 -1.201 -0.983 1.00 96.00 81 LEU A O 1
ATOM 648 N N . GLU A 1 82 ? 4.054 -0.364 0.485 1.00 95.81 82 GLU A N 1
ATOM 649 C CA . GLU A 1 82 ? 3.666 -1.261 1.572 1.00 95.81 82 GLU A CA 1
ATOM 650 C C . GLU A 1 82 ? 2.212 -1.061 2.006 1.00 95.81 82 GLU A C 1
ATOM 652 O O . GLU A 1 82 ? 1.496 -2.039 2.225 1.00 95.81 82 GLU A O 1
ATOM 657 N N . ALA A 1 83 ? 1.731 0.185 2.079 1.00 97.25 83 ALA A N 1
ATOM 658 C CA . ALA A 1 83 ? 0.324 0.467 2.351 1.00 97.25 83 ALA A CA 1
ATOM 659 C C . ALA A 1 83 ? -0.587 -0.135 1.267 1.00 97.25 83 ALA A C 1
ATOM 661 O O . ALA A 1 83 ? -1.571 -0.802 1.589 1.00 97.25 83 ALA A O 1
ATOM 662 N N . MET A 1 84 ? -0.238 0.030 -0.011 1.00 97.88 84 MET A N 1
ATOM 663 C CA . MET A 1 84 ? -0.959 -0.572 -1.133 1.00 97.88 84 MET A CA 1
ATOM 664 C C . MET A 1 84 ? -1.003 -2.103 -1.020 1.00 97.88 84 MET A C 1
ATOM 666 O O . MET A 1 84 ? -2.084 -2.696 -1.081 1.00 97.88 84 MET A O 1
ATOM 670 N N . LEU A 1 85 ? 0.147 -2.747 -0.791 1.00 96.62 85 LEU A N 1
ATOM 671 C CA . LEU A 1 85 ? 0.234 -4.202 -0.656 1.00 96.62 85 LEU A CA 1
ATOM 672 C C . LEU A 1 85 ? -0.484 -4.719 0.596 1.00 96.62 85 LEU A C 1
ATOM 674 O O . LEU A 1 85 ? -1.037 -5.821 0.585 1.00 96.62 85 LEU A O 1
ATOM 678 N N . LEU A 1 86 ? -0.537 -3.930 1.670 1.00 96.56 86 LEU A N 1
ATOM 679 C CA . LEU A 1 86 ? -1.305 -4.257 2.868 1.00 96.56 86 LEU A CA 1
ATOM 680 C C . LEU A 1 86 ? -2.798 -4.413 2.537 1.00 96.56 86 LEU A C 1
ATOM 682 O O . LEU A 1 86 ? -3.410 -5.406 2.950 1.00 96.56 86 LEU A O 1
ATOM 686 N N . PHE A 1 87 ? -3.383 -3.474 1.783 1.00 97.19 87 PHE A N 1
ATOM 687 C CA . PHE A 1 87 ? -4.768 -3.556 1.298 1.00 97.19 87 PHE A CA 1
ATOM 688 C C . PHE A 1 87 ? -4.971 -4.707 0.313 1.00 97.19 87 PHE A C 1
ATOM 690 O O . PHE A 1 87 ? -5.870 -5.518 0.529 1.00 97.19 87 PHE A O 1
ATOM 697 N N . PHE A 1 88 ? -4.090 -4.844 -0.678 1.00 96.94 88 PHE A N 1
ATOM 698 C CA . PHE A 1 88 ? -4.144 -5.918 -1.674 1.00 96.94 88 PHE A CA 1
ATOM 699 C C . PHE A 1 88 ? -4.178 -7.325 -1.049 1.00 96.94 88 PHE A C 1
ATOM 701 O O . PHE A 1 88 ? -4.995 -8.157 -1.431 1.00 96.94 88 PHE A O 1
ATOM 708 N N . ARG A 1 89 ? -3.350 -7.594 -0.028 1.00 94.44 89 ARG A N 1
ATOM 709 C CA . ARG A 1 89 ? -3.247 -8.921 0.621 1.00 94.44 89 ARG A CA 1
ATOM 710 C C . ARG A 1 89 ? -4.519 -9.366 1.362 1.00 94.44 89 ARG A C 1
ATOM 712 O O . ARG A 1 89 ? -4.645 -10.543 1.708 1.00 94.44 89 ARG A O 1
ATOM 719 N N . ALA A 1 90 ? -5.435 -8.448 1.669 1.00 92.81 90 ALA A N 1
ATOM 720 C CA . ALA A 1 90 ? -6.677 -8.745 2.381 1.00 92.81 90 ALA A CA 1
ATOM 721 C C . ALA A 1 90 ? -7.813 -7.825 1.892 1.00 92.81 90 ALA A C 1
ATOM 723 O O . ALA A 1 90 ? -8.194 -6.899 2.612 1.00 92.81 90 ALA A O 1
ATOM 724 N N . PRO A 1 91 ? -8.351 -8.065 0.683 1.00 92.19 91 PRO A N 1
ATOM 725 C CA . PRO A 1 91 ? -9.214 -7.101 0.005 1.00 92.19 91 PRO A CA 1
ATOM 726 C C . PRO A 1 91 ? -10.573 -6.899 0.686 1.00 92.19 91 PRO A C 1
ATOM 728 O O . PRO A 1 91 ? -11.112 -5.795 0.674 1.00 92.19 91 PRO A O 1
ATOM 731 N N . ASP A 1 92 ? -11.082 -7.934 1.358 1.00 92.44 92 ASP A N 1
ATOM 732 C CA . ASP A 1 92 ? -12.352 -7.890 2.095 1.00 92.44 92 ASP A CA 1
ATOM 733 C C . ASP A 1 92 ? -12.228 -7.224 3.477 1.00 92.44 92 ASP A C 1
ATOM 735 O O . ASP A 1 92 ? -13.224 -7.017 4.173 1.00 92.44 92 ASP A O 1
ATOM 739 N N . VAL A 1 93 ? -11.005 -6.904 3.916 1.00 92.88 93 VAL A N 1
ATOM 740 C CA . VAL A 1 93 ? -10.755 -6.327 5.238 1.00 92.88 93 VAL A CA 1
ATOM 741 C C . VAL A 1 93 ? -10.742 -4.809 5.143 1.00 92.88 93 VAL A C 1
ATOM 743 O O . VAL A 1 93 ? -9.838 -4.206 4.565 1.00 92.88 93 VAL A O 1
ATOM 746 N N . GLN A 1 94 ? -11.723 -4.187 5.791 1.00 95.88 94 GLN A N 1
ATOM 747 C CA . GLN A 1 94 ? -11.723 -2.748 6.018 1.00 95.88 94 GLN A CA 1
ATOM 748 C C . GLN A 1 94 ? -10.697 -2.386 7.095 1.00 95.88 94 GLN A C 1
ATOM 750 O O . GLN A 1 94 ? -10.680 -3.009 8.159 1.00 95.88 94 GLN A O 1
ATOM 755 N N . ARG A 1 95 ? -9.880 -1.361 6.843 1.00 96.56 95 ARG A N 1
ATOM 756 C CA . ARG A 1 95 ? -8.879 -0.856 7.789 1.00 96.56 95 ARG A CA 1
ATOM 757 C C . ARG A 1 95 ? -9.047 0.630 8.063 1.00 96.56 95 ARG A C 1
ATOM 759 O O . ARG A 1 95 ? -9.386 1.396 7.162 1.00 96.56 95 ARG A O 1
ATOM 766 N N . SER A 1 96 ? -8.771 1.032 9.297 1.00 97.31 96 SER A N 1
ATOM 767 C CA . SER A 1 96 ? -8.599 2.431 9.693 1.00 97.31 96 SER A CA 1
ATOM 768 C C . SER A 1 96 ? -7.137 2.877 9.579 1.00 97.31 96 SER A C 1
ATOM 770 O O . SER A 1 96 ? -6.219 2.055 9.487 1.00 97.31 96 SER A O 1
ATOM 772 N N . ALA A 1 97 ? -6.900 4.190 9.659 1.00 97.06 97 ALA A N 1
ATOM 773 C CA . ALA A 1 97 ? -5.547 4.747 9.710 1.00 97.06 97 ALA A CA 1
ATOM 774 C C . ALA A 1 97 ? -4.722 4.201 10.889 1.00 97.06 97 ALA A C 1
ATOM 776 O O . ALA A 1 97 ? -3.543 3.903 10.714 1.00 97.06 97 ALA A O 1
ATOM 777 N N . VAL A 1 98 ? -5.343 3.975 12.054 1.00 97.44 98 VAL A N 1
ATOM 778 C CA . VAL A 1 98 ? -4.691 3.383 13.238 1.00 97.44 98 VAL A CA 1
ATOM 779 C C . VAL A 1 98 ? -4.147 1.981 12.940 1.00 97.44 98 VAL A C 1
ATOM 781 O O . VAL A 1 98 ? -3.040 1.629 13.349 1.00 97.44 98 VAL A O 1
ATOM 784 N N . GLU A 1 99 ? -4.922 1.152 12.238 1.00 96.31 99 GLU A N 1
ATOM 785 C CA . GLU A 1 99 ? -4.537 -0.227 11.915 1.00 96.31 99 GLU A CA 1
ATOM 786 C C . GLU A 1 99 ? -3.401 -0.267 10.887 1.00 96.31 99 GLU A C 1
ATOM 788 O O . GLU A 1 99 ? -2.465 -1.063 11.023 1.00 96.31 99 GLU A O 1
ATOM 793 N N . VAL A 1 100 ? -3.440 0.627 9.895 1.00 96.44 100 VAL A N 1
ATOM 794 C CA . VAL A 1 100 ? -2.363 0.785 8.906 1.00 96.44 100 VAL A CA 1
ATOM 795 C C . VAL A 1 100 ? -1.090 1.319 9.568 1.00 96.44 100 VAL A C 1
ATOM 797 O O . VAL A 1 100 ? -0.021 0.746 9.376 1.00 96.44 100 VAL A O 1
ATOM 800 N N . ALA A 1 101 ? -1.201 2.338 10.421 1.00 96.06 101 ALA A N 1
ATOM 801 C CA . ALA A 1 101 ? -0.090 2.916 11.176 1.00 96.06 101 ALA A CA 1
ATOM 802 C C . ALA A 1 101 ? 0.655 1.878 12.017 1.00 96.06 101 ALA A C 1
ATOM 804 O O . ALA A 1 101 ? 1.879 1.792 11.955 1.00 96.06 101 ALA A O 1
ATOM 805 N N . ARG A 1 102 ? -0.082 1.032 12.749 1.00 95.19 102 ARG A N 1
ATOM 806 C CA . ARG A 1 102 ? 0.501 -0.070 13.529 1.00 95.19 102 ARG A CA 1
ATOM 807 C C . ARG A 1 102 ? 1.191 -1.108 12.650 1.00 95.19 102 ARG A C 1
ATOM 809 O O . ARG A 1 102 ? 2.228 -1.625 13.044 1.00 95.19 102 ARG A O 1
ATOM 816 N N . SER A 1 103 ? 0.617 -1.412 11.487 1.00 93.56 103 SER A N 1
ATOM 817 C CA . SER A 1 103 ? 1.172 -2.410 10.563 1.00 93.56 103 SER A CA 1
ATOM 818 C C . SER A 1 103 ? 2.464 -1.929 9.899 1.00 93.56 103 SER A C 1
ATOM 820 O O . SER A 1 103 ? 3.357 -2.732 9.657 1.00 93.56 103 SER A O 1
ATOM 822 N N . LEU A 1 104 ? 2.562 -0.626 9.621 1.00 92.94 104 LEU A N 1
ATOM 823 C CA . LEU A 1 104 ? 3.709 -0.003 8.954 1.00 92.94 104 LEU A CA 1
ATOM 824 C C . LEU A 1 104 ? 4.710 0.639 9.926 1.00 92.94 104 LEU A C 1
ATOM 826 O O . LEU A 1 104 ? 5.724 1.166 9.482 1.00 92.94 104 LEU A O 1
ATOM 830 N N . TYR A 1 105 ? 4.431 0.615 11.234 1.00 93.94 105 TYR A N 1
ATOM 831 C CA . TYR A 1 105 ? 5.203 1.311 12.271 1.00 93.94 105 TYR A CA 1
ATOM 832 C C . TYR A 1 105 ? 5.368 2.818 11.996 1.00 93.94 105 TYR A C 1
ATOM 834 O O . TYR A 1 105 ? 6.445 3.388 12.160 1.00 93.94 105 TYR A O 1
ATOM 842 N N . LEU A 1 106 ? 4.281 3.474 11.581 1.00 92.56 106 LEU A N 1
ATOM 843 C CA . LEU A 1 106 ? 4.242 4.903 11.260 1.00 92.56 106 LEU A CA 1
ATOM 844 C C . LEU A 1 106 ? 3.342 5.679 12.232 1.00 92.56 106 LEU A C 1
ATOM 846 O O . LEU A 1 106 ? 2.435 5.097 12.829 1.00 92.56 106 LEU A O 1
ATOM 850 N N . PRO A 1 107 ? 3.517 7.008 12.354 1.00 96.19 107 PRO A N 1
ATOM 851 C CA . PRO A 1 107 ? 2.518 7.865 12.984 1.00 96.19 107 PRO A CA 1
ATOM 852 C C . PRO A 1 107 ? 1.163 7.775 12.264 1.00 96.19 107 PRO A C 1
ATOM 854 O O . PRO A 1 107 ? 1.113 7.738 11.034 1.00 96.19 107 PRO A O 1
ATOM 857 N N . GLU A 1 108 ? 0.059 7.820 13.015 1.00 97.06 108 GLU A N 1
ATOM 858 C CA . GLU A 1 108 ? -1.305 7.692 12.469 1.00 97.06 108 GLU A CA 1
ATOM 859 C C . GLU A 1 108 ? -1.617 8.716 11.378 1.00 97.06 108 GLU A C 1
ATOM 861 O O . GLU A 1 108 ? -2.129 8.356 10.319 1.00 97.06 108 GLU A O 1
ATOM 866 N N . ARG A 1 109 ? -1.223 9.975 11.594 1.00 96.75 109 ARG A N 1
ATOM 867 C CA . ARG A 1 109 ? -1.354 11.038 10.593 1.00 96.75 109 ARG A CA 1
ATOM 868 C C . ARG A 1 109 ? -0.709 10.644 9.264 1.00 96.75 109 ARG A C 1
ATOM 870 O O . ARG A 1 109 ? -1.316 10.819 8.215 1.00 96.75 109 ARG A O 1
ATOM 877 N N . ARG A 1 110 ? 0.498 10.067 9.305 1.00 96.75 110 ARG A N 1
ATOM 878 C CA . ARG A 1 110 ? 1.210 9.662 8.090 1.00 96.75 110 ARG A CA 1
ATOM 879 C C . ARG A 1 110 ? 0.529 8.481 7.402 1.00 96.75 110 ARG A C 1
ATOM 881 O O . ARG A 1 110 ? 0.492 8.433 6.179 1.00 96.75 110 ARG A O 1
ATOM 888 N N . ALA A 1 111 ? -0.023 7.544 8.169 1.00 97.19 111 ALA A N 1
ATOM 889 C CA . ALA A 1 111 ? -0.816 6.457 7.606 1.00 97.19 111 ALA A CA 1
ATOM 890 C C . ALA A 1 111 ? -2.091 6.974 6.925 1.00 97.19 111 ALA A C 1
ATOM 892 O O . ALA A 1 111 ? -2.410 6.504 5.838 1.00 97.19 111 ALA A O 1
ATOM 893 N N . MET A 1 112 ? -2.779 7.961 7.511 1.00 97.69 112 MET A N 1
ATOM 894 C CA . MET A 1 112 ? -3.935 8.597 6.871 1.00 97.69 112 MET A CA 1
ATOM 895 C C . MET A 1 112 ? -3.543 9.276 5.555 1.00 97.69 112 MET A C 1
ATOM 897 O O . MET A 1 112 ? -4.167 8.998 4.539 1.00 97.69 112 MET A O 1
ATOM 901 N N . GLU A 1 113 ? -2.461 10.062 5.540 1.00 97.75 113 GLU A N 1
ATOM 902 C CA . GLU A 1 113 ? -1.951 10.701 4.314 1.00 97.75 113 GLU A CA 1
ATOM 903 C C . GLU A 1 113 ? -1.668 9.675 3.200 1.00 97.75 113 GLU A C 1
ATOM 905 O O . GLU A 1 113 ? -1.929 9.941 2.029 1.00 97.75 113 GLU A O 1
ATOM 910 N N . LEU A 1 114 ? -1.128 8.497 3.541 1.00 97.50 114 LEU A N 1
ATOM 911 C CA . LEU A 1 114 ? -0.904 7.416 2.573 1.00 97.50 114 LEU A CA 1
ATOM 912 C C . LEU A 1 114 ? -2.221 6.812 2.075 1.00 97.50 114 LEU A C 1
ATOM 914 O O . LEU A 1 114 ? -2.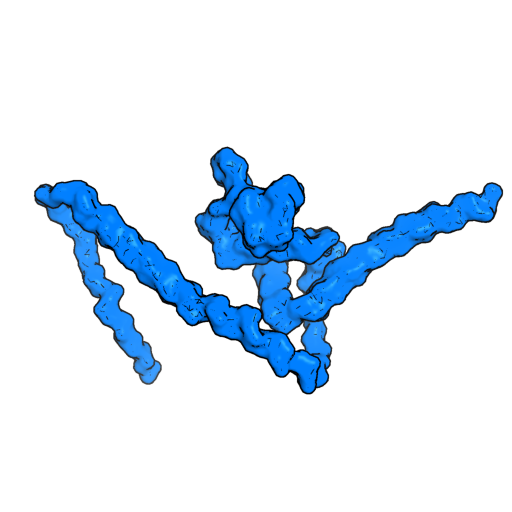365 6.566 0.881 1.00 97.50 114 LEU A O 1
ATOM 918 N N . ILE A 1 115 ? -3.181 6.573 2.970 1.00 97.94 115 ILE A N 1
ATOM 919 C CA . ILE A 1 115 ? -4.495 6.025 2.609 1.00 97.94 115 ILE A CA 1
ATOM 920 C C . ILE A 1 115 ? -5.259 6.995 1.704 1.00 97.94 115 ILE A C 1
ATOM 922 O O . ILE A 1 115 ? -5.872 6.556 0.73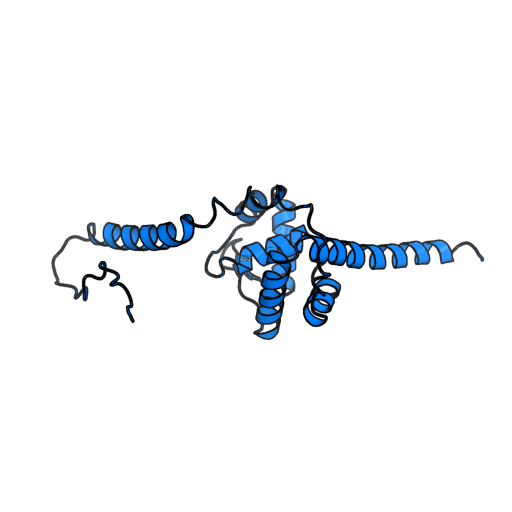7 1.00 97.94 115 ILE A O 1
ATOM 926 N N . GLU A 1 116 ? -5.206 8.294 1.986 1.00 97.81 116 GLU A N 1
ATOM 927 C CA . GLU A 1 116 ? -5.835 9.328 1.162 1.00 97.81 116 GLU A CA 1
ATOM 928 C C . GLU A 1 116 ? -5.226 9.362 -0.239 1.00 97.81 116 GLU A C 1
ATOM 930 O O . GLU A 1 116 ? -5.969 9.289 -1.212 1.00 97.81 116 GLU A O 1
ATOM 935 N N . GLN A 1 117 ? -3.896 9.315 -0.363 1.00 97.75 117 GLN A N 1
ATOM 936 C CA . GLN A 1 117 ? -3.242 9.198 -1.672 1.00 97.75 117 GLN A CA 1
ATOM 937 C C . GLN A 1 117 ? -3.674 7.930 -2.424 1.00 97.75 117 GLN A C 1
ATOM 939 O O . GLN A 1 117 ? -3.940 7.980 -3.624 1.00 97.75 117 GLN A O 1
ATOM 944 N N . LEU A 1 118 ? -3.766 6.782 -1.739 1.00 97.94 118 LEU A N 1
ATOM 945 C CA . LEU A 1 118 ? -4.262 5.534 -2.337 1.00 97.94 118 LEU A CA 1
ATOM 946 C C . LEU A 1 118 ? -5.732 5.645 -2.760 1.00 97.94 118 LEU A C 1
ATOM 948 O O . LEU A 1 118 ? -6.139 5.034 -3.750 1.00 97.94 118 LEU A O 1
ATOM 952 N N . HIS A 1 119 ? -6.534 6.398 -2.010 1.00 97.75 119 HIS A N 1
ATOM 953 C CA . HIS A 1 119 ? -7.937 6.630 -2.312 1.00 97.75 119 HIS A CA 1
ATOM 954 C C . HIS A 1 119 ? -8.101 7.529 -3.541 1.00 97.75 119 HIS A C 1
ATOM 956 O O . HIS A 1 119 ? -8.865 7.188 -4.441 1.00 97.75 119 HIS A O 1
ATOM 962 N N . GLU A 1 120 ? -7.335 8.617 -3.622 1.00 97.06 120 GLU A N 1
ATOM 963 C CA . GLU A 1 120 ? -7.336 9.564 -4.743 1.00 97.06 120 GLU A CA 1
ATOM 964 C C . GLU A 1 120 ? -6.992 8.895 -6.076 1.00 97.06 120 GLU A C 1
ATOM 966 O O . GLU A 1 120 ? -7.645 9.144 -7.089 1.00 97.06 120 GLU A O 1
ATOM 971 N N . VAL A 1 121 ? -6.001 7.996 -6.088 1.00 96.06 121 VAL A N 1
ATOM 972 C CA . VAL A 1 121 ? -5.648 7.257 -7.312 1.00 96.06 121 VAL A CA 1
ATOM 973 C C . VAL A 1 121 ? -6.591 6.084 -7.598 1.00 96.06 121 VAL A C 1
ATOM 975 O O . VAL A 1 121 ? -6.515 5.480 -8.671 1.00 96.06 121 VAL A O 1
ATOM 978 N N . GLY A 1 122 ? -7.500 5.778 -6.670 1.00 97.31 122 GLY A N 1
ATOM 979 C CA . GLY A 1 122 ? -8.510 4.738 -6.804 1.00 97.31 122 GLY A CA 1
ATOM 980 C C . GLY A 1 122 ? -7.990 3.324 -6.561 1.00 97.31 122 GLY A C 1
ATOM 981 O O . GLY A 1 122 ? -8.455 2.410 -7.222 1.00 97.31 122 GLY A O 1
ATOM 982 N N . ILE A 1 123 ? -7.023 3.119 -5.662 1.00 97.62 123 ILE A N 1
ATOM 983 C CA . ILE A 1 123 ? -6.595 1.778 -5.204 1.00 97.62 123 ILE A CA 1
ATOM 984 C C . ILE A 1 123 ? -7.494 1.281 -4.063 1.00 97.62 123 ILE A C 1
ATOM 986 O O . ILE A 1 123 ? -7.795 0.087 -3.961 1.00 97.62 123 ILE A O 1
ATOM 990 N N . VAL A 1 124 ? -7.922 2.197 -3.192 1.00 98.19 124 VAL A N 1
ATOM 991 C CA . VAL A 1 124 ? -8.816 1.907 -2.067 1.00 98.19 124 VAL A CA 1
ATOM 992 C C . VAL A 1 124 ? -10.087 2.746 -2.146 1.00 98.19 124 VAL A C 1
ATOM 994 O O . VAL A 1 124 ? -10.072 3.894 -2.590 1.00 98.19 124 VAL A O 1
ATOM 997 N N . ALA A 1 125 ? -11.190 2.190 -1.657 1.00 97.44 125 ALA A N 1
ATOM 998 C CA . ALA A 1 125 ? -12.446 2.908 -1.476 1.00 97.44 125 ALA A CA 1
ATOM 999 C C . ALA A 1 125 ? -12.721 3.118 0.012 1.00 97.44 125 ALA A C 1
ATOM 1001 O O . ALA A 1 125 ? -12.383 2.270 0.843 1.00 97.44 125 ALA A O 1
ATOM 1002 N N . ARG A 1 126 ? -13.347 4.251 0.337 1.00 96.44 126 ARG A N 1
ATOM 1003 C CA . ARG A 1 126 ? -13.844 4.543 1.680 1.00 96.44 126 ARG A CA 1
ATOM 1004 C C . ARG A 1 126 ? -15.112 3.731 1.945 1.00 96.44 126 ARG A C 1
ATOM 1006 O O . ARG A 1 126 ? -16.019 3.711 1.122 1.00 96.44 126 ARG A O 1
ATOM 1013 N N . GLU A 1 127 ? -15.174 3.096 3.105 1.00 90.12 127 GLU A N 1
ATOM 1014 C CA . GLU A 1 127 ? -16.287 2.275 3.579 1.00 90.12 127 GLU A CA 1
ATOM 1015 C C . GLU A 1 127 ? -16.748 2.822 4.933 1.00 90.12 127 GLU A C 1
ATOM 1017 O O . GLU A 1 127 ? -16.103 2.593 5.952 1.00 90.12 127 GLU A O 1
ATOM 1022 N N . GLY A 1 128 ? -17.840 3.588 4.950 1.00 83.31 128 GLY A N 1
ATOM 1023 C CA . GLY A 1 128 ? -18.322 4.255 6.164 1.00 83.31 128 GLY A CA 1
ATOM 1024 C C . GLY A 1 128 ? -17.335 5.283 6.740 1.00 83.31 128 GLY A C 1
ATOM 1025 O O . GLY A 1 128 ? -16.519 5.869 6.020 1.00 83.31 128 GLY A O 1
ATOM 1026 N N . ASP A 1 129 ? -17.415 5.512 8.052 1.00 84.62 129 ASP A N 1
ATOM 1027 C CA . ASP A 1 129 ? -16.607 6.532 8.723 1.00 84.62 129 ASP A CA 1
ATOM 1028 C C . ASP A 1 129 ? -15.157 6.080 8.924 1.00 84.62 129 ASP A C 1
ATOM 1030 O O . ASP A 1 129 ? -14.845 5.195 9.723 1.00 84.62 129 ASP A O 1
ATOM 1034 N N . ALA A 1 130 ? -14.257 6.743 8.192 1.00 88.88 130 ALA A N 1
ATOM 1035 C CA . ALA A 1 130 ? -12.800 6.638 8.322 1.00 88.88 130 ALA A CA 1
ATOM 1036 C C . ALA A 1 130 ? -12.209 5.220 8.172 1.00 88.88 130 ALA A C 1
ATOM 1038 O O . ALA A 1 130 ? -11.101 4.947 8.646 1.00 88.88 130 ALA A O 1
ATOM 1039 N N . ARG A 1 131 ? -12.917 4.321 7.481 1.00 96.19 131 ARG A N 1
ATOM 1040 C CA . ARG A 1 131 ? -12.410 3.004 7.088 1.00 96.19 131 ARG A CA 1
ATOM 1041 C C . ARG A 1 131 ? -12.298 2.895 5.579 1.00 96.19 131 ARG A C 1
ATOM 1043 O O . ARG A 1 131 ? -13.027 3.546 4.837 1.00 96.19 131 ARG A O 1
ATOM 1050 N N . PHE A 1 132 ? -11.358 2.074 5.137 1.00 97.88 132 PHE A N 1
ATOM 1051 C CA . PHE A 1 132 ? -11.043 1.892 3.728 1.00 97.88 132 PHE A CA 1
ATOM 1052 C C . PHE A 1 132 ? -10.840 0.418 3.423 1.00 97.88 132 PHE A C 1
ATOM 1054 O O . PHE A 1 132 ? -10.377 -0.331 4.283 1.00 97.88 132 PHE A O 1
ATOM 1061 N N . ARG A 1 133 ? -11.152 -0.006 2.202 1.00 97.62 133 ARG A N 1
ATOM 1062 C CA . ARG A 1 133 ? -10.850 -1.356 1.713 1.00 97.62 133 ARG A CA 1
ATOM 1063 C C . ARG A 1 133 ? -10.222 -1.305 0.334 1.00 97.62 133 ARG A C 1
ATOM 1065 O O . ARG A 1 133 ? -10.363 -0.315 -0.381 1.00 97.62 133 ARG A O 1
ATOM 1072 N N . TYR A 1 134 ? -9.572 -2.398 -0.047 1.00 97.94 134 TYR A N 1
ATOM 1073 C CA . TYR A 1 134 ? -9.079 -2.556 -1.407 1.00 97.94 134 TYR A CA 1
ATOM 1074 C C . TYR A 1 134 ? -10.254 -2.576 -2.389 1.00 97.94 134 TYR A C 1
ATOM 1076 O O . TYR A 1 134 ? -11.175 -3.384 -2.257 1.00 97.94 134 TYR A O 1
ATOM 1084 N N . ALA A 1 135 ? -10.232 -1.656 -3.344 1.00 97.44 135 ALA A N 1
ATOM 1085 C CA . ALA A 1 135 ? -11.260 -1.507 -4.362 1.00 97.44 135 ALA A CA 1
ATOM 1086 C C . ALA A 1 135 ? -10.656 -0.714 -5.531 1.00 97.44 135 ALA A C 1
ATOM 1088 O O . ALA A 1 135 ? -10.922 0.483 -5.656 1.00 97.44 135 ALA A O 1
ATOM 1089 N N . PRO A 1 136 ? -9.788 -1.351 -6.339 1.00 97.44 136 PRO A N 1
ATOM 1090 C CA . PRO A 1 136 ? -9.171 -0.699 -7.481 1.00 97.44 136 PRO A CA 1
ATOM 1091 C C . PRO A 1 136 ? -10.256 -0.200 -8.441 1.00 97.44 136 PRO A C 1
ATOM 1093 O O . PRO A 1 136 ? -11.218 -0.914 -8.728 1.00 97.44 136 PRO A O 1
ATOM 1096 N N . ARG A 1 137 ? -10.096 1.023 -8.948 1.00 97.56 137 ARG A N 1
ATOM 1097 C CA . ARG A 1 137 ? -11.087 1.703 -9.796 1.00 97.56 137 ARG A CA 1
ATOM 1098 C C . ARG A 1 137 ? -11.356 0.978 -11.115 1.00 97.56 137 ARG A C 1
ATOM 1100 O O . ARG A 1 137 ? -12.414 1.165 -11.705 1.00 97.56 137 ARG A O 1
ATOM 1107 N N . ASP A 1 138 ? -10.389 0.193 -11.590 1.00 96.50 138 ASP A N 1
ATOM 1108 C CA . ASP A 1 138 ? -10.472 -0.543 -12.843 1.00 96.50 138 ASP A CA 1
ATOM 1109 C C . ASP A 1 138 ? -9.640 -1.848 -12.801 1.00 96.50 138 ASP A C 1
ATOM 1111 O O . ASP A 1 138 ? -8.701 -1.967 -12.002 1.00 96.50 138 ASP A O 1
ATOM 1115 N N . PRO A 1 139 ? -9.957 -2.844 -13.655 1.00 96.25 139 PRO A N 1
ATOM 1116 C CA . PRO A 1 139 ? -9.236 -4.121 -13.684 1.00 96.25 139 PRO A CA 1
ATOM 1117 C C . PRO A 1 139 ? -7.761 -4.013 -14.100 1.00 96.25 139 PRO A C 1
ATOM 1119 O O . PRO A 1 139 ? -6.955 -4.871 -13.734 1.00 96.25 139 PRO A O 1
ATOM 1122 N N . SER A 1 140 ? -7.386 -2.977 -14.860 1.00 94.81 140 SER A N 1
ATOM 1123 C CA . SER A 1 140 ? -6.000 -2.778 -15.300 1.00 94.81 140 SER A CA 1
ATOM 1124 C C . SER A 1 140 ? -5.118 -2.372 -14.124 1.00 94.81 140 SER A C 1
ATOM 1126 O O . SER A 1 140 ? -4.016 -2.896 -13.972 1.00 94.81 140 SER A O 1
ATOM 1128 N N . LEU A 1 141 ? -5.612 -1.477 -13.267 1.00 94.75 141 LEU A N 1
ATOM 1129 C CA . LEU A 1 141 ? -4.950 -1.094 -12.027 1.00 94.75 141 LEU A CA 1
ATOM 1130 C C . LEU A 1 141 ? -4.832 -2.291 -11.081 1.00 94.75 141 LEU A C 1
ATOM 1132 O O . LEU A 1 141 ? -3.760 -2.517 -10.528 1.00 94.75 141 LEU A O 1
ATOM 1136 N N . ALA A 1 142 ? -5.893 -3.093 -10.944 1.00 95.25 142 ALA A N 1
ATOM 1137 C CA . ALA A 1 142 ? -5.850 -4.321 -10.148 1.00 95.25 142 ALA A CA 1
ATOM 1138 C C . ALA A 1 142 ? -4.730 -5.267 -10.621 1.00 95.25 142 ALA A C 1
ATOM 1140 O O . ALA A 1 142 ? -3.895 -5.684 -9.821 1.00 95.25 142 ALA A O 1
ATOM 1141 N N . SER A 1 143 ? -4.657 -5.510 -11.934 1.00 96.00 143 SER A N 1
ATOM 1142 C CA . SER A 1 143 ? -3.633 -6.367 -12.549 1.00 96.00 143 SER A CA 1
ATOM 1143 C C . SER A 1 143 ? -2.212 -5.819 -12.369 1.00 96.00 143 SER A C 1
ATOM 1145 O O . SER A 1 143 ? -1.269 -6.585 -12.195 1.00 96.00 143 SER A O 1
ATOM 1147 N N . ALA A 1 144 ? -2.033 -4.494 -12.414 1.00 94.50 144 ALA A N 1
ATOM 1148 C CA . ALA A 1 144 ? -0.731 -3.867 -12.185 1.00 94.50 144 ALA A CA 1
ATOM 1149 C C . ALA A 1 144 ? -0.264 -4.031 -10.729 1.00 94.50 144 ALA A C 1
ATOM 1151 O O . ALA A 1 144 ? 0.906 -4.326 -10.487 1.00 94.50 144 ALA A O 1
ATOM 1152 N N . VAL A 1 145 ? -1.180 -3.883 -9.765 1.00 95.62 145 VAL A N 1
ATOM 1153 C CA . VAL A 1 145 ? -0.893 -4.106 -8.340 1.00 95.62 145 VAL A CA 1
ATOM 1154 C C . VAL A 1 145 ? -0.570 -5.576 -8.066 1.00 95.62 145 VAL A C 1
ATOM 1156 O O . VAL A 1 145 ? 0.359 -5.850 -7.312 1.00 95.62 145 VAL A O 1
ATOM 1159 N N . GLU A 1 146 ? -1.288 -6.509 -8.694 1.00 95.50 146 GLU A N 1
ATOM 1160 C CA . GLU A 1 146 ? -1.025 -7.950 -8.589 1.00 95.50 146 GLU A CA 1
ATOM 1161 C C . GLU A 1 146 ? 0.373 -8.313 -9.104 1.00 95.50 146 GLU A C 1
ATOM 1163 O O . GLU A 1 146 ? 1.168 -8.869 -8.348 1.00 95.50 146 GLU A O 1
ATOM 1168 N N . ARG A 1 147 ? 0.727 -7.893 -10.327 1.00 93.62 147 ARG A N 1
ATOM 1169 C CA . ARG A 1 147 ? 2.072 -8.127 -10.885 1.00 93.62 147 ARG A CA 1
ATOM 1170 C C . ARG A 1 147 ? 3.177 -7.503 -10.037 1.00 93.62 147 ARG A C 1
ATOM 1172 O O . ARG A 1 147 ? 4.225 -8.109 -9.833 1.00 93.62 147 ARG A O 1
ATOM 1179 N N . LEU A 1 148 ? 2.952 -6.300 -9.505 1.00 94.00 148 LEU A N 1
ATOM 1180 C CA . LEU A 1 148 ? 3.897 -5.687 -8.572 1.00 94.00 148 LEU A CA 1
ATOM 1181 C C . LEU A 1 148 ? 4.040 -6.513 -7.285 1.00 94.00 148 LEU A C 1
ATOM 1183 O O . LEU A 1 148 ? 5.150 -6.647 -6.779 1.00 94.00 148 LEU A O 1
ATOM 1187 N N . ALA A 1 149 ? 2.947 -7.052 -6.745 1.00 93.31 149 ALA A N 1
ATOM 1188 C CA . ALA A 1 149 ? 2.976 -7.858 -5.529 1.00 93.31 149 ALA A CA 1
ATOM 1189 C C . ALA A 1 149 ? 3.767 -9.163 -5.709 1.00 93.31 149 ALA A C 1
ATOM 1191 O O . ALA A 1 149 ? 4.477 -9.560 -4.784 1.00 93.31 149 ALA A O 1
ATOM 1192 N N . GLU A 1 150 ? 3.661 -9.795 -6.882 1.00 92.00 150 GLU A N 1
ATOM 1193 C CA . GLU A 1 150 ? 4.452 -10.970 -7.267 1.00 92.00 150 GLU A CA 1
ATOM 1194 C C . GLU A 1 150 ? 5.945 -10.627 -7.300 1.00 92.00 150 GLU A C 1
ATOM 1196 O O . GLU A 1 150 ? 6.727 -11.181 -6.528 1.00 92.00 150 GLU A O 1
ATOM 1201 N N . VAL A 1 151 ? 6.326 -9.617 -8.090 1.00 90.31 151 VAL A N 1
ATOM 1202 C CA . VAL A 1 151 ? 7.731 -9.197 -8.222 1.00 90.31 151 VAL A CA 1
ATOM 1203 C C . VAL A 1 151 ? 8.316 -8.737 -6.886 1.00 90.31 151 VAL A C 1
ATOM 1205 O O . VAL A 1 151 ? 9.458 -9.051 -6.576 1.00 90.31 151 VAL A O 1
ATOM 1208 N N . TYR A 1 152 ? 7.547 -8.026 -6.060 1.00 88.81 152 TYR A N 1
ATOM 1209 C CA . TYR A 1 152 ? 8.014 -7.565 -4.751 1.00 88.81 152 TYR A CA 1
ATOM 1210 C C . TYR A 1 152 ? 8.271 -8.715 -3.764 1.00 88.81 152 TYR A C 1
ATOM 1212 O O . TYR A 1 152 ? 9.154 -8.617 -2.909 1.00 88.81 152 TYR A O 1
ATOM 1220 N N . ALA A 1 153 ? 7.502 -9.805 -3.849 1.00 86.19 153 ALA A N 1
ATOM 1221 C CA . ALA A 1 153 ? 7.711 -10.980 -3.006 1.00 86.19 153 ALA A CA 1
ATOM 1222 C C . ALA A 1 153 ? 9.002 -11.733 -3.376 1.00 86.19 153 ALA A C 1
ATOM 1224 O O . ALA A 1 153 ? 9.696 -12.244 -2.479 1.00 86.19 153 ALA A O 1
ATOM 1225 N N . ASP A 1 154 ? 9.322 -11.751 -4.670 1.00 83.00 154 ASP A N 1
ATOM 1226 C CA . ASP A 1 154 ? 10.477 -12.443 -5.237 1.00 83.00 154 ASP A CA 1
ATOM 1227 C C . ASP A 1 154 ? 11.760 -11.608 -5.111 1.00 83.00 154 ASP A C 1
ATOM 1229 O O . ASP A 1 154 ? 12.746 -12.096 -4.559 1.00 83.00 154 ASP A O 1
ATOM 1233 N N . ASP A 1 155 ? 11.719 -10.328 -5.493 1.00 83.06 155 ASP A N 1
ATOM 1234 C CA . ASP A 1 155 ? 12.867 -9.416 -5.527 1.00 83.06 155 ASP A CA 1
ATOM 1235 C C . ASP A 1 155 ? 12.604 -8.091 -4.784 1.00 83.06 155 ASP A C 1
ATOM 1237 O O . ASP A 1 155 ? 12.460 -7.001 -5.349 1.00 83.06 155 ASP A O 1
ATOM 1241 N N . ILE A 1 156 ? 12.574 -8.180 -3.454 1.00 83.94 156 ILE A N 1
ATOM 1242 C CA . ILE A 1 156 ? 12.421 -7.008 -2.585 1.00 83.94 156 ILE A CA 1
ATOM 1243 C C . ILE A 1 156 ? 13.573 -6.003 -2.743 1.00 83.94 156 ILE A C 1
ATOM 1245 O O . ILE A 1 156 ? 13.347 -4.800 -2.607 1.00 83.94 156 ILE A O 1
ATOM 1249 N N . ILE A 1 157 ? 14.798 -6.467 -3.018 1.00 84.12 157 ILE A N 1
ATOM 1250 C CA . ILE A 1 157 ? 15.988 -5.609 -3.106 1.00 84.12 157 ILE A CA 1
ATOM 1251 C C . ILE A 1 157 ? 15.948 -4.801 -4.405 1.00 84.12 157 ILE A C 1
ATOM 1253 O O . ILE A 1 157 ? 16.083 -3.577 -4.360 1.00 84.12 157 ILE A O 1
ATOM 1257 N N . GLY A 1 158 ? 15.695 -5.445 -5.545 1.00 80.25 158 GLY A N 1
ATOM 1258 C CA . GLY A 1 158 ? 15.599 -4.779 -6.840 1.00 80.25 158 GLY A CA 1
ATOM 1259 C C . GLY A 1 158 ? 14.435 -3.797 -6.903 1.00 80.25 158 GLY A C 1
ATOM 1260 O O . GLY A 1 158 ? 14.624 -2.654 -7.327 1.00 80.25 158 GLY A O 1
ATOM 1261 N N . VAL A 1 159 ? 13.252 -4.163 -6.389 1.00 81.44 159 VAL A N 1
ATOM 1262 C CA . VAL A 1 159 ? 12.140 -3.201 -6.273 1.00 81.44 159 VAL A CA 1
ATOM 1263 C C . VAL A 1 159 ? 12.518 -2.056 -5.332 1.00 81.44 159 VAL A C 1
ATOM 1265 O O . VAL A 1 159 ? 12.174 -0.900 -5.603 1.00 81.44 159 VAL A O 1
ATOM 1268 N N . THR A 1 160 ? 13.283 -2.347 -4.272 1.00 81.62 160 THR A N 1
ATOM 1269 C CA . THR A 1 160 ? 13.738 -1.320 -3.337 1.00 81.62 160 THR A CA 1
ATOM 1270 C C . THR A 1 160 ? 14.612 -0.271 -4.020 1.00 81.62 160 THR A C 1
ATOM 1272 O O . THR A 1 160 ? 14.340 0.930 -3.930 1.00 81.62 160 THR A O 1
ATOM 1275 N N . HIS A 1 161 ? 15.612 -0.727 -4.774 1.00 83.81 161 HIS A N 1
ATOM 1276 C CA . HIS A 1 161 ? 16.475 0.136 -5.575 1.00 83.81 161 HIS A CA 1
ATOM 1277 C C . HIS A 1 161 ? 15.689 0.926 -6.629 1.00 83.81 161 HIS A C 1
ATOM 1279 O O . HIS A 1 161 ? 15.886 2.132 -6.743 1.00 83.81 161 HIS A O 1
ATOM 1285 N N . LEU A 1 162 ? 14.738 0.304 -7.337 1.00 81.56 162 LEU A N 1
ATOM 1286 C CA . LEU A 1 162 ? 13.958 0.991 -8.375 1.00 81.56 162 LEU A CA 1
ATOM 1287 C C . LEU A 1 162 ? 13.138 2.171 -7.847 1.00 81.56 162 LEU A C 1
ATOM 1289 O O . LEU A 1 162 ? 13.113 3.230 -8.475 1.00 81.56 162 LEU A O 1
ATOM 1293 N N . VAL A 1 163 ? 12.459 2.012 -6.711 1.00 80.88 163 VAL A N 1
ATOM 1294 C CA . VAL A 1 163 ? 11.692 3.113 -6.106 1.00 80.88 163 VAL A CA 1
ATOM 1295 C C . VAL A 1 163 ? 12.643 4.222 -5.642 1.00 80.88 163 VAL A C 1
ATOM 1297 O O . VAL A 1 163 ? 12.350 5.397 -5.857 1.00 80.88 163 VAL A O 1
ATOM 1300 N N . HIS A 1 164 ? 13.802 3.885 -5.060 1.00 76.25 164 HIS A N 1
ATOM 1301 C CA . HIS A 1 164 ? 14.809 4.886 -4.687 1.00 76.25 164 HIS A CA 1
ATOM 1302 C C . HIS A 1 164 ? 15.353 5.646 -5.909 1.00 76.25 164 HIS A C 1
ATOM 1304 O O . HIS A 1 164 ? 15.442 6.876 -5.875 1.00 76.25 164 HIS A O 1
ATOM 1310 N N . ASP A 1 165 ? 15.626 4.951 -7.013 1.00 78.62 165 ASP A N 1
ATOM 1311 C CA . ASP A 1 165 ? 16.086 5.550 -8.269 1.00 78.62 165 ASP A CA 1
ATOM 1312 C C . ASP A 1 165 ? 15.021 6.449 -8.915 1.00 78.62 165 ASP A C 1
ATOM 1314 O O . ASP A 1 165 ? 15.337 7.519 -9.451 1.00 78.62 165 ASP A O 1
ATOM 1318 N N . ALA A 1 166 ? 13.747 6.047 -8.851 1.00 70.19 166 ALA A N 1
ATOM 1319 C CA . ALA A 1 166 ? 12.614 6.859 -9.297 1.00 70.19 166 ALA A CA 1
ATOM 1320 C C . ALA A 1 166 ? 12.551 8.198 -8.556 1.00 70.19 166 ALA A C 1
ATOM 1322 O O . ALA A 1 166 ? 12.357 9.250 -9.174 1.00 70.19 166 ALA A O 1
ATOM 1323 N N . MET A 1 167 ? 12.799 8.172 -7.248 1.00 63.84 167 MET A N 1
ATOM 1324 C CA . MET A 1 167 ? 12.838 9.371 -6.415 1.00 63.84 167 MET A CA 1
ATOM 1325 C C . MET A 1 167 ? 14.081 10.234 -6.697 1.00 63.84 167 MET A C 1
ATOM 1327 O O . MET A 1 167 ? 13.968 11.458 -6.798 1.00 63.84 167 MET A O 1
ATOM 1331 N N . GLY A 1 168 ? 15.253 9.618 -6.892 1.00 57.59 168 GLY A N 1
ATOM 1332 C CA . GLY A 1 168 ? 16.511 10.320 -7.176 1.00 57.59 168 GLY A CA 1
ATOM 1333 C C . GLY A 1 168 ? 16.482 11.136 -8.475 1.00 57.59 168 GLY A C 1
ATOM 1334 O O . GLY A 1 168 ? 16.945 12.277 -8.507 1.00 57.59 168 GLY A O 1
ATOM 1335 N N . LYS A 1 169 ? 15.856 10.610 -9.537 1.00 56.91 169 LYS A N 1
ATOM 1336 C CA . LYS A 1 169 ? 15.711 11.325 -10.824 1.00 56.91 169 LYS A CA 1
ATOM 1337 C C . LYS A 1 169 ? 14.787 12.545 -10.739 1.00 56.91 169 LYS A C 1
ATOM 1339 O O . LYS A 1 169 ? 14.992 13.509 -11.475 1.00 56.91 169 LYS A O 1
ATOM 1344 N N . SER A 1 170 ? 13.797 12.527 -9.846 1.00 53.00 170 SER A N 1
ATOM 1345 C CA . SER A 1 170 ? 12.952 13.693 -9.560 1.00 53.00 170 SER A CA 1
ATOM 1346 C C . SER A 1 170 ? 13.740 14.768 -8.797 1.00 53.00 170 SER A C 1
ATOM 1348 O O . SER A 1 170 ? 13.763 15.926 -9.210 1.00 53.00 170 SER A O 1
ATOM 1350 N N . ALA A 1 171 ? 14.492 14.377 -7.761 1.00 52.78 171 ALA A N 1
ATOM 1351 C CA . ALA A 1 171 ? 15.318 15.288 -6.962 1.00 52.78 171 ALA A CA 1
ATOM 1352 C C . ALA A 1 171 ? 16.428 15.982 -7.778 1.00 52.78 171 ALA A C 1
ATOM 1354 O O . ALA A 1 171 ? 16.654 17.183 -7.613 1.00 52.78 171 ALA A O 1
ATOM 1355 N N . GLN A 1 172 ? 17.074 15.265 -8.706 1.00 53.25 172 GLN A N 1
ATOM 1356 C CA . GLN A 1 172 ? 18.107 15.833 -9.579 1.00 53.25 172 GLN A CA 1
ATOM 1357 C C . GLN A 1 172 ? 17.549 16.932 -10.501 1.00 53.25 172 GLN A C 1
ATOM 1359 O O . GLN A 1 172 ? 18.160 17.990 -10.637 1.00 53.25 172 GLN A O 1
ATOM 1364 N N . ARG A 1 173 ? 16.345 16.738 -11.061 1.00 51.25 173 ARG A N 1
ATOM 1365 C CA . ARG A 1 173 ? 15.676 17.741 -11.912 1.00 51.25 173 ARG A CA 1
ATOM 1366 C C . ARG A 1 173 ? 15.333 19.027 -11.154 1.00 51.25 173 ARG A C 1
ATOM 1368 O O . ARG A 1 173 ? 15.406 20.104 -11.738 1.00 51.25 173 ARG A O 1
ATOM 1375 N N . PHE A 1 174 ? 15.017 18.938 -9.860 1.00 47.81 174 PHE A N 1
ATOM 1376 C CA . PHE A 1 174 ? 14.857 20.121 -9.009 1.00 47.81 174 PHE A CA 1
ATOM 1377 C C . PHE A 1 174 ? 16.198 20.795 -8.698 1.00 47.81 174 PHE A C 1
ATOM 1379 O O . PHE A 1 174 ? 16.288 22.015 -8.777 1.00 47.81 174 PHE A O 1
ATOM 1386 N N . ALA A 1 175 ? 17.254 20.034 -8.397 1.00 58.16 175 ALA A N 1
ATOM 1387 C CA . ALA A 1 175 ? 18.579 20.596 -8.123 1.00 58.16 175 ALA A CA 1
ATOM 1388 C C . ALA A 1 175 ? 19.171 21.337 -9.338 1.00 58.16 175 ALA A C 1
ATOM 1390 O O . ALA A 1 175 ? 19.755 22.412 -9.184 1.00 58.16 175 ALA A O 1
ATOM 1391 N N . ASP A 1 176 ? 18.984 20.808 -10.547 1.00 53.09 176 ASP A N 1
ATOM 1392 C CA . ASP A 1 176 ? 19.466 21.444 -11.776 1.00 53.09 176 ASP A CA 1
ATOM 1393 C C . ASP A 1 176 ? 18.683 22.727 -12.114 1.00 53.09 176 ASP A C 1
ATOM 1395 O O . ASP A 1 176 ? 19.270 23.688 -12.614 1.00 53.09 176 ASP A O 1
ATOM 1399 N N . ALA A 1 177 ? 17.405 22.822 -11.723 1.00 51.72 177 ALA A N 1
ATOM 1400 C CA . ALA A 1 177 ? 16.626 24.060 -11.830 1.00 51.72 177 ALA A CA 1
ATOM 1401 C C . ALA A 1 177 ? 17.182 25.203 -10.951 1.00 51.72 177 ALA A C 1
ATOM 1403 O O . ALA A 1 177 ? 17.061 26.373 -11.315 1.00 51.72 177 ALA A O 1
ATOM 1404 N N . PHE A 1 178 ? 17.847 24.893 -9.829 1.00 54.19 178 PHE A N 1
ATOM 1405 C CA . PHE A 1 178 ? 18.498 25.904 -8.982 1.00 54.19 178 PHE A CA 1
ATOM 1406 C C . PHE A 1 178 ? 19.894 26.315 -9.474 1.00 54.19 178 PHE A C 1
ATOM 1408 O O . PHE A 1 178 ? 20.350 27.411 -9.147 1.00 54.19 178 PHE A O 1
ATOM 1415 N N . LYS A 1 179 ? 20.568 25.491 -10.288 1.00 55.62 179 LYS A N 1
ATOM 1416 C CA . LYS A 1 179 ? 21.860 25.853 -10.903 1.00 55.62 179 LYS A CA 1
ATOM 1417 C C . LYS A 1 179 ? 21.706 26.837 -12.066 1.00 55.62 179 LYS A C 1
ATOM 1419 O O . LYS A 1 179 ? 22.648 27.558 -12.370 1.00 55.62 179 LYS A O 1
ATOM 1424 N N . LEU A 1 180 ? 20.511 26.939 -12.652 1.00 51.53 180 LEU A N 1
ATOM 1425 C CA . LEU A 1 180 ? 20.229 27.796 -13.808 1.00 51.53 180 LEU A CA 1
ATOM 1426 C C . LEU A 1 180 ? 20.087 29.302 -13.489 1.00 51.53 180 LEU A C 1
ATOM 1428 O O . LEU A 1 180 ? 19.724 30.080 -14.363 1.00 51.53 180 LEU A O 1
ATOM 1432 N N . ARG A 1 181 ? 20.358 29.735 -12.249 1.00 53.94 181 ARG A N 1
ATOM 1433 C CA . ARG A 1 181 ? 20.329 31.157 -11.843 1.00 53.94 181 ARG A CA 1
ATOM 1434 C C . ARG A 1 181 ? 21.714 31.762 -11.587 1.00 53.94 181 ARG A C 1
ATOM 1436 O O . ARG A 1 181 ? 21.779 32.839 -11.005 1.00 53.94 181 ARG A O 1
ATOM 1443 N N . LYS A 1 182 ? 22.808 31.083 -11.962 1.00 50.06 182 LYS A N 1
ATOM 1444 C CA . LYS A 1 182 ? 24.174 31.561 -11.669 1.00 50.06 182 LYS A CA 1
ATOM 1445 C C . LYS A 1 182 ? 24.930 32.181 -12.856 1.00 50.06 182 LYS A C 1
ATOM 1447 O O . LYS A 1 182 ? 26.008 32.709 -12.627 1.00 50.06 182 LYS A 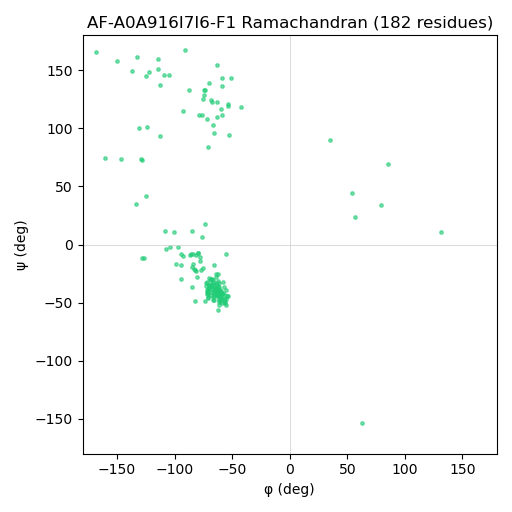O 1
ATOM 1452 N N . ASP A 1 183 ? 24.359 32.212 -14.062 1.00 54.94 183 ASP A N 1
ATOM 1453 C CA . ASP A 1 183 ? 25.023 32.778 -15.255 1.00 54.94 183 ASP A CA 1
ATOM 1454 C C . ASP A 1 183 ? 24.209 33.876 -15.970 1.00 54.94 183 ASP A C 1
ATOM 1456 O O . ASP A 1 183 ? 24.170 33.924 -17.199 1.00 54.94 183 ASP A O 1
ATOM 1460 N N . HIS A 1 184 ? 23.577 34.781 -15.212 1.00 43.97 184 HIS A N 1
ATOM 1461 C CA . HIS A 1 184 ? 23.093 36.071 -15.727 1.00 43.97 184 HIS A CA 1
ATOM 1462 C C . HIS A 1 184 ? 23.339 37.195 -14.723 1.00 43.97 184 HIS A C 1
ATOM 1464 O O . HIS A 1 184 ? 22.893 37.048 -13.562 1.00 43.97 184 HIS A O 1
#